Protein AF-0000000083570904 (afdb_homodimer)

Nearest PDB structures (foldseek):
  3ghj-assembly1_A-2  TM=7.777E-01  e=7.421E-09  uncultured bacterium
  5umq-assembly1_A  TM=7.289E-01  e=1.017E-08  Streptomyces sp. CB03234
  3zi1-assembly1_A  TM=7.244E-01  e=2.688E-07  Homo sapiens
  4mts-assembly1_B  TM=7.184E-01  e=3.458E-07  Pseudomonas aeruginosa PAO1
  6p29-assembly1_A  TM=5.961E-01  e=1.962E-07  Pseudoalteromonas luteoviolacea

Secondary structure (DSSP, 8-state):
--------------EEEEEEEEEEES-HHHHHHHHHHTT--EEE---TT--S-EEEEEETTEEEEEEE---GGGS----SS--TTSSEEEEEES-HHHHHHHHHHTT---EEEEEEETTEEEEEEEEE-TTS-EEEEE-----HHHHHHHHHHHHHHHHHHHHHHHHHS----/--------------EEEEEEEEEEES-HHHHHHHHHHTT--EEE---TT--S-EEEEEETTEEEEEEE---GGGS----SS--TTSSEEEEEES-HHHHHHHHHHTT---EEEEEEETTEEEEEEEEE-TTS-EEEEE-----HHHHHHHHHHHHHHHHHHHHHHHHHH----

Solvent-accessible surface area (backbone atoms only — not comparable to full-atom values): 19560 Å² total; per-residue (Å²): 133,79,71,69,74,69,67,74,70,63,65,37,46,62,64,65,32,62,43,33,40,37,38,63,29,73,44,51,70,62,46,48,50,43,41,31,46,48,61,48,32,38,80,49,89,61,71,79,72,60,92,66,62,59,49,32,28,41,47,62,80,36,31,42,36,39,37,51,39,86,57,68,85,80,43,66,74,61,58,91,67,85,58,91,76,49,53,29,44,29,30,18,34,85,47,66,68,58,41,52,52,51,35,54,76,68,67,50,72,68,48,74,50,75,49,64,50,96,88,43,73,33,52,37,38,36,34,59,50,95,57,41,55,34,39,34,43,22,60,59,72,86,57,57,68,65,45,51,56,46,50,55,48,47,56,41,46,58,47,45,60,54,49,55,62,56,62,68,66,68,61,80,130,132,79,73,67,72,69,67,75,69,63,66,36,45,63,63,65,31,61,41,34,39,36,39,63,30,71,45,51,69,61,46,48,49,44,41,32,46,48,60,49,33,36,80,48,88,58,6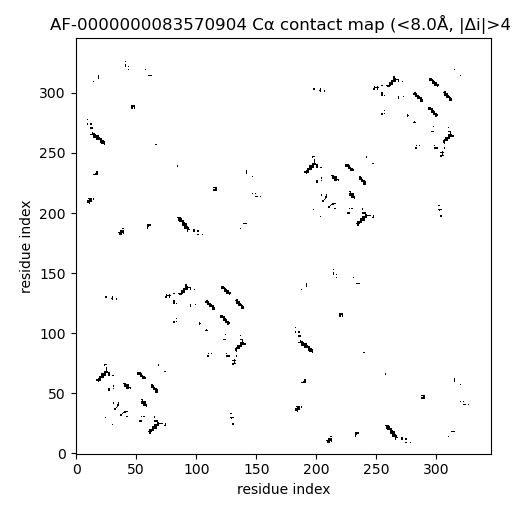9,78,74,59,91,65,62,59,49,33,29,41,47,62,79,35,31,42,36,40,35,50,38,85,57,66,84,80,44,66,75,61,58,90,66,86,57,90,76,50,53,30,44,29,29,18,34,84,47,66,70,57,42,52,53,51,36,54,75,70,68,50,73,67,46,75,50,76,48,64,48,96,86,42,73,34,50,37,37,34,34,59,50,93,56,41,55,32,38,34,43,22,58,59,71,86,56,58,68,65,47,50,55,45,50,54,48,47,56,42,46,57,46,46,60,54,48,55,60,56,63,70,65,66,62,78,130

Sequence (346 aa):
MEIQEICSSGEALPLLSLNHVSFLCRSVKESVRFYEEVLGFVLIKRPSSFNFSGAWLFNYGVGIHLLEQSSVEELPQKSKSINPKDNHISFQCSDVGLVKRKLEEMGMKYVTAVVEEGGIKVDQVFFHDPDGYMIEICNCENSLLFLCLLVLLNQRRRRVTARRMHMDSWRPRMEIQEICSSGEALPLLSLNHVSFLCRSVKESVRFYEEVLGFVLIKRPSSFNFSGAWLFNYGVGIHLLEQSSVEELPQKSKSINPKDNHISFQCSDVGLVKRKLEEMGMKYVTAVVEEGGIKVDQVFFHDPDGYMIEICNCENSLLFLCLLVLLNQRRRRVTARRMHMDSWRPR

pLDDT: mean 81.17, std 23.0, range [20.66, 98.81]

Structure (mmCIF, N/CA/C/O backbone):
data_AF-0000000083570904-model_v1
#
loop_
_entity.id
_entity.type
_entity.pdbx_description
1 polymer 'Glyoxalase-like domain-containing protein'
#
loop_
_atom_site.group_PDB
_atom_site.id
_atom_site.type_symbol
_atom_site.label_atom_id
_atom_site.label_alt_id
_atom_site.label_comp_id
_atom_site.label_asym_id
_atom_site.label_entity_id
_atom_site.label_seq_id
_atom_site.pdbx_PDB_ins_code
_atom_site.Cartn_x
_atom_site.Cartn_y
_atom_site.Cartn_z
_atom_site.occupancy
_atom_site.B_iso_or_equiv
_atom_site.auth_seq_id
_atom_site.auth_comp_id
_atom_site.auth_asym_id
_atom_site.auth_atom_id
_atom_site.pdbx_PDB_model_num
ATOM 1 N N . MET A 1 1 ? -3.158 40.438 27.031 1 20.78 1 MET A N 1
ATOM 2 C CA . MET A 1 1 ? -3.541 39.844 25.734 1 20.78 1 MET A CA 1
ATOM 3 C C . MET A 1 1 ? -2.928 38.469 25.562 1 20.78 1 MET A C 1
ATOM 5 O O . MET A 1 1 ? -1.705 38.312 25.562 1 20.78 1 MET A O 1
ATOM 9 N N . GLU A 1 2 ? -3.475 37.406 26.125 1 21.89 2 GLU A N 1
ATOM 10 C CA . GLU A 1 2 ? -3.084 36 26.312 1 21.89 2 GLU A CA 1
ATOM 11 C C . GLU A 1 2 ? -2.75 35.344 24.969 1 21.89 2 GLU A C 1
ATOM 13 O O . GLU A 1 2 ? -3.568 35.375 24.047 1 21.89 2 GLU A O 1
ATOM 18 N N . ILE A 1 3 ? -1.567 35.688 24.5 1 24.34 3 ILE A N 1
ATOM 19 C CA . ILE A 1 3 ? -1.146 35 23.281 1 24.34 3 ILE A CA 1
ATOM 20 C C . ILE A 1 3 ? -1.591 33.562 23.328 1 24.34 3 ILE A C 1
ATOM 22 O O . ILE A 1 3 ? -1.191 32.812 24.219 1 24.34 3 ILE A O 1
ATOM 26 N N . GLN A 1 4 ? -2.914 33.375 23.172 1 26.94 4 GLN A N 1
ATOM 27 C CA . GLN A 1 4 ? -3.33 32.031 22.844 1 26.94 4 GLN A CA 1
ATOM 28 C C . GLN A 1 4 ? -2.312 31.344 21.922 1 26.94 4 GLN A C 1
ATOM 30 O O . GLN A 1 4 ? -1.981 31.859 20.859 1 26.94 4 GLN A O 1
ATOM 35 N N . GLU A 1 5 ? -1.185 30.953 22.562 1 30.77 5 GLU A N 1
ATOM 36 C CA . GLU A 1 5 ? -0.218 30.078 21.906 1 30.77 5 GLU A CA 1
ATOM 37 C C . GLU A 1 5 ? -0.877 29.234 20.828 1 30.77 5 GLU A C 1
ATOM 39 O O . GLU A 1 5 ? -1.707 28.359 21.125 1 30.77 5 GLU A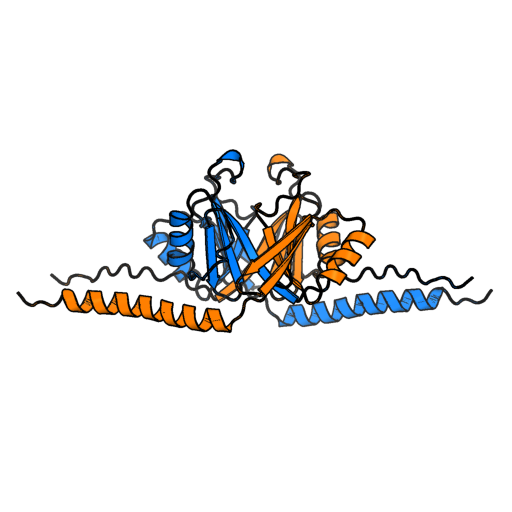 O 1
ATOM 44 N N . ILE A 1 6 ? -1.377 29.891 19.844 1 32.88 6 ILE A N 1
ATOM 45 C CA . ILE A 1 6 ? -1.868 29.188 18.672 1 32.88 6 ILE A CA 1
ATOM 46 C C . ILE A 1 6 ? -0.857 28.125 18.25 1 32.88 6 ILE A C 1
ATOM 48 O O . ILE A 1 6 ? 0.145 28.438 17.609 1 32.88 6 ILE A O 1
ATOM 52 N N . CYS A 1 7 ? 0.158 27.734 19.078 1 32.78 7 CYS A N 1
ATOM 53 C CA . CYS A 1 7 ? 0.927 26.562 18.672 1 32.78 7 CYS A CA 1
ATOM 54 C C . CYS A 1 7 ? 0.089 25.625 17.812 1 32.78 7 CYS A C 1
ATOM 56 O O . CYS A 1 7 ? -0.813 24.953 18.312 1 32.78 7 CYS A O 1
ATOM 58 N N . SER A 1 8 ? -0.407 26.062 16.781 1 36.84 8 SER A N 1
ATOM 59 C CA . SER A 1 8 ? -0.911 25.141 15.781 1 36.84 8 SER A CA 1
ATOM 60 C C . SER A 1 8 ? -0.088 23.859 15.742 1 36.84 8 SER A C 1
ATOM 62 O O . SER A 1 8 ? 0.92 23.781 15.039 1 36.84 8 SER A O 1
ATOM 64 N N . SER A 1 9 ? 0.75 23.438 16.719 1 45.16 9 SER A N 1
ATOM 65 C CA . SER A 1 9 ? 1.504 22.203 16.859 1 45.16 9 SER A CA 1
ATOM 66 C C . SER A 1 9 ? 0.85 21.062 16.078 1 45.16 9 SER A C 1
ATOM 68 O O . SER A 1 9 ? -0.077 20.422 16.578 1 45.16 9 SER A O 1
ATOM 70 N N . GLY A 1 10 ? 0.322 21.359 14.961 1 55.56 10 GLY A N 1
ATOM 71 C CA . GLY A 1 10 ? -0.521 20.484 14.156 1 55.56 10 GLY A CA 1
ATOM 72 C C . GLY A 1 10 ? -0.063 19.047 14.172 1 55.56 10 GLY A C 1
ATOM 73 O O . GLY A 1 10 ? 0.75 18.641 13.336 1 55.56 10 GLY A O 1
ATOM 74 N N . GLU A 1 11 ? -0.096 18.516 15.312 1 82.5 11 GLU A N 1
ATOM 75 C CA . GLU A 1 11 ? 0.16 17.094 15.531 1 82.5 11 GLU A CA 1
ATOM 76 C C . GLU A 1 11 ? -0.443 16.25 14.406 1 82.5 11 GLU A C 1
ATOM 78 O O . GLU A 1 11 ? -1.506 16.578 13.883 1 82.5 11 GLU A O 1
ATOM 83 N N . ALA A 1 12 ? 0.419 15.438 13.977 1 92.31 12 ALA A N 1
ATOM 84 C CA . ALA A 1 12 ? -0.017 14.484 12.953 1 92.31 12 ALA A CA 1
ATOM 85 C C . ALA A 1 12 ? -1.295 13.766 13.383 1 92.31 12 ALA A C 1
ATOM 87 O O . ALA A 1 12 ? -1.696 13.844 14.547 1 92.31 12 ALA A O 1
ATOM 88 N N . LEU A 1 13 ? -2.008 13.305 12.445 1 96.94 13 LEU A N 1
ATOM 89 C CA . LEU A 1 13 ? -3.197 12.508 12.711 1 96.94 13 LEU A CA 1
ATOM 90 C C . LEU A 1 13 ? -2.871 11.344 13.648 1 96.94 13 LEU A C 1
ATOM 92 O O . LEU A 1 13 ? -1.741 10.852 13.656 1 96.94 13 LEU A O 1
ATOM 96 N N . PRO A 1 14 ? -3.848 10.93 14.469 1 96.38 14 PRO A N 1
ATOM 97 C CA . PRO A 1 14 ? -3.611 9.859 15.438 1 96.38 14 PRO A CA 1
ATOM 98 C C . PRO A 1 14 ? -3.697 8.469 14.812 1 96.38 14 PRO A C 1
ATOM 100 O O . PRO A 1 14 ? -4.602 7.699 15.133 1 96.38 14 PRO A O 1
ATOM 103 N N . LEU A 1 15 ? -2.771 8.125 14.023 1 97.06 15 LEU A N 1
ATOM 104 C CA . LEU A 1 15 ? -2.768 6.855 13.312 1 97.06 15 LEU A CA 1
ATOM 105 C C . LEU A 1 15 ? -2.152 5.754 14.172 1 97.06 15 LEU A C 1
ATOM 107 O O . LEU A 1 15 ? -1.292 6.023 15.008 1 97.06 15 LEU A O 1
ATOM 111 N N . LEU A 1 16 ? -2.568 4.551 13.969 1 96 16 LEU A N 1
ATOM 112 C CA . LEU A 1 16 ? -2.088 3.416 14.75 1 96 16 LEU A CA 1
ATOM 113 C C . LEU A 1 16 ? -1.316 2.438 13.867 1 96 16 LEU A C 1
ATOM 115 O O . LEU A 1 16 ? -0.257 1.945 14.266 1 96 16 LEU A O 1
ATOM 119 N N . SER A 1 17 ? -1.839 2.104 12.688 1 95.5 17 SER A N 1
ATOM 120 C C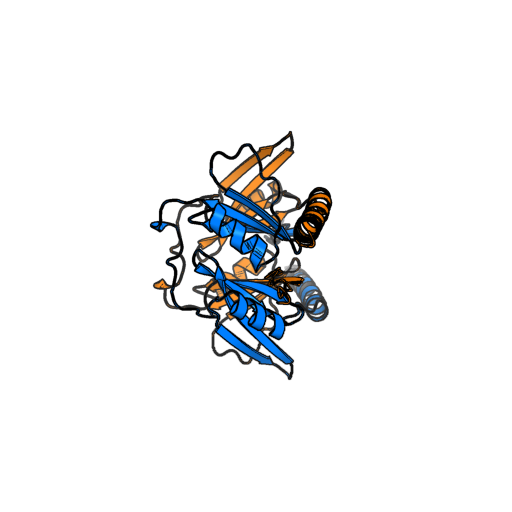A . SER A 1 17 ? -1.235 1.102 11.812 1 95.5 17 SER A CA 1
ATOM 121 C C . SER A 1 17 ? -1.833 1.161 10.414 1 95.5 17 SER A C 1
ATOM 123 O O . SER A 1 17 ? -2.916 1.715 10.219 1 95.5 17 SER A O 1
ATOM 125 N N . LEU A 1 18 ? -1.061 0.663 9.453 1 96.94 18 LEU A N 1
ATOM 126 C CA . LEU A 1 18 ? -1.647 0.4 8.141 1 96.94 18 LEU A CA 1
ATOM 127 C C . LEU A 1 18 ? -2.682 -0.718 8.219 1 96.94 18 LEU A C 1
ATOM 129 O O . LEU A 1 18 ? -2.451 -1.735 8.883 1 96.94 18 LEU A O 1
ATOM 133 N N . ASN A 1 19 ? -3.818 -0.506 7.648 1 97.12 19 ASN A N 1
ATOM 134 C CA . ASN A 1 19 ? -4.879 -1.503 7.738 1 97.12 19 ASN A CA 1
ATOM 135 C C . ASN A 1 19 ? -5.02 -2.293 6.441 1 97.12 19 ASN A C 1
ATOM 137 O O . ASN A 1 19 ? -5.016 -3.525 6.453 1 97.12 19 ASN A O 1
ATOM 141 N N . HIS A 1 20 ? -5.223 -1.58 5.332 1 97.62 20 HIS A N 1
ATOM 142 C CA . HIS A 1 20 ? -5.371 -2.279 4.059 1 97.62 20 HIS A CA 1
ATOM 143 C C . HIS A 1 20 ? -4.977 -1.383 2.891 1 97.62 20 HIS A C 1
ATOM 145 O O . HIS A 1 20 ? -4.82 -0.171 3.057 1 97.62 20 HIS A O 1
ATOM 151 N N . VAL A 1 21 ? -4.746 -1.991 1.765 1 98.56 21 VAL A N 1
ATOM 152 C CA . VAL A 1 21 ? -4.625 -1.346 0.462 1 98.56 21 VAL A CA 1
ATOM 153 C C . VAL A 1 21 ? -5.777 -1.784 -0.44 1 98.56 21 VAL A C 1
ATOM 155 O O . VAL A 1 21 ? -6.121 -2.969 -0.488 1 98.56 21 VAL A O 1
ATOM 158 N N . SER A 1 22 ? -6.332 -0.813 -1.123 1 98.06 22 SER A N 1
ATOM 159 C CA . SER A 1 22 ? -7.465 -1.088 -2 1 98.06 22 SER A CA 1
ATOM 160 C C . SER A 1 22 ? -7.105 -0.836 -3.461 1 98.06 22 SER A C 1
ATOM 162 O O . SER A 1 22 ? -6.516 0.193 -3.793 1 98.06 22 SER A O 1
ATOM 164 N N . PHE A 1 23 ? -7.477 -1.771 -4.301 1 97.19 23 PHE A N 1
ATOM 165 C CA . PHE A 1 23 ? -7.242 -1.673 -5.738 1 97.19 23 PHE A CA 1
ATOM 166 C C . PHE A 1 23 ? -8.531 -1.923 -6.516 1 97.19 23 PHE A C 1
ATOM 168 O O . PHE A 1 23 ? -9.281 -2.85 -6.203 1 97.19 23 PHE A O 1
ATOM 175 N N . LEU A 1 24 ? -8.695 -1.103 -7.504 1 96.62 24 LEU A N 1
ATOM 176 C CA . LEU A 1 24 ? -9.664 -1.466 -8.531 1 96.62 24 LEU A CA 1
ATOM 177 C C . LEU A 1 24 ? -9.148 -2.625 -9.383 1 96.62 24 LEU A C 1
ATOM 179 O O . LEU A 1 24 ? -7.949 -2.734 -9.625 1 96.62 24 LEU A O 1
ATOM 183 N N . CYS A 1 25 ? -10.031 -3.461 -9.789 1 96.5 25 CYS A N 1
ATOM 184 C CA . CYS A 1 25 ? -9.641 -4.562 -10.664 1 96.5 25 CYS A CA 1
ATOM 185 C C . CYS A 1 25 ? -10.711 -4.832 -11.711 1 96.5 25 CYS A C 1
ATOM 187 O O . CYS A 1 25 ? -11.875 -4.465 -11.523 1 96.5 25 CYS A O 1
ATOM 189 N N . ARG A 1 26 ? -10.312 -5.449 -12.797 1 94.94 26 ARG A N 1
ATOM 190 C CA . ARG A 1 26 ? -11.234 -5.777 -13.875 1 94.94 26 ARG A CA 1
ATOM 191 C C . ARG A 1 26 ? -12.055 -7.016 -13.539 1 94.94 26 ARG A C 1
ATOM 193 O O . ARG A 1 26 ? -13.242 -7.094 -13.875 1 94.94 26 ARG A O 1
ATOM 200 N N . SER A 1 27 ? -11.484 -7.984 -12.953 1 96.06 27 SER A N 1
ATOM 201 C CA . SER A 1 27 ? -12.109 -9.25 -12.578 1 96.06 27 SER A CA 1
ATOM 202 C C . SER A 1 27 ? -11.719 -9.648 -11.156 1 96.06 27 SER A C 1
ATOM 204 O O . SER A 1 27 ? -10.562 -9.992 -10.906 1 96.06 27 SER A O 1
ATOM 206 N N . VAL A 1 28 ? -12.672 -9.664 -10.281 1 97.81 28 VAL A N 1
ATOM 207 C CA . VAL A 1 28 ? -12.438 -10.055 -8.898 1 97.81 28 VAL A CA 1
ATOM 208 C C . VAL A 1 28 ? -11.922 -11.492 -8.852 1 97.81 28 VAL A C 1
ATOM 210 O O . VAL A 1 28 ? -10.961 -11.789 -8.141 1 97.81 28 VAL A O 1
ATOM 213 N N . LYS A 1 29 ? -12.531 -12.344 -9.641 1 97.75 29 LYS A N 1
ATOM 214 C CA . LYS A 1 29 ? -12.148 -13.75 -9.672 1 97.75 29 LYS A CA 1
ATOM 215 C C . LYS A 1 29 ? -10.68 -13.906 -10.039 1 97.75 29 LYS A C 1
ATOM 217 O O . LYS A 1 29 ? -9.93 -14.609 -9.352 1 97.75 29 LYS A O 1
ATOM 222 N N . GLU A 1 30 ? -10.25 -13.234 -11.086 1 97.12 30 GLU A N 1
ATOM 223 C CA . GLU A 1 30 ? -8.867 -13.336 -11.555 1 97.12 30 GLU A CA 1
ATOM 224 C C . GLU A 1 30 ? -7.895 -12.758 -10.531 1 97.12 30 GLU A C 1
ATOM 226 O O . GLU A 1 30 ? -6.848 -13.344 -10.258 1 97.12 30 GLU A O 1
ATOM 231 N N . SER A 1 31 ? -8.242 -11.641 -9.984 1 98 31 SER A N 1
ATOM 232 C CA . SER A 1 31 ? -7.359 -10.992 -9.016 1 98 31 SER A CA 1
ATOM 233 C C . SER A 1 31 ? -7.273 -11.805 -7.727 1 98 31 SER A C 1
ATOM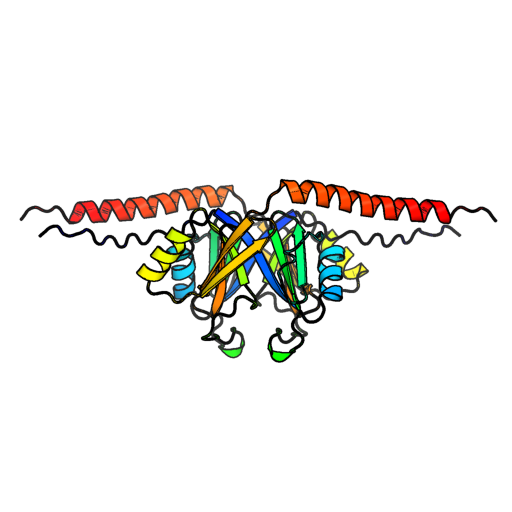 235 O O . SER A 1 31 ? -6.191 -11.961 -7.156 1 98 31 SER A O 1
ATOM 237 N N . VAL A 1 32 ? -8.375 -12.328 -7.273 1 98.25 32 VAL A N 1
ATOM 238 C CA . V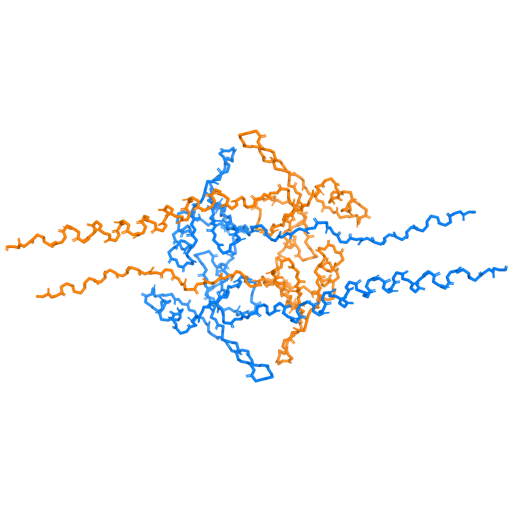AL A 1 32 ? -8.367 -13.156 -6.074 1 98.25 32 VAL A CA 1
ATOM 239 C C . VAL A 1 32 ? -7.453 -14.359 -6.285 1 98.25 32 VAL A C 1
ATOM 241 O O . VAL A 1 32 ? -6.645 -14.688 -5.414 1 98.25 32 VAL A O 1
ATOM 244 N N . ARG A 1 33 ? -7.598 -14.992 -7.402 1 97.88 33 ARG A N 1
ATOM 245 C CA . ARG A 1 33 ? -6.746 -16.141 -7.707 1 97.88 33 ARG A CA 1
ATOM 246 C C . ARG A 1 33 ? -5.273 -15.766 -7.625 1 97.88 33 ARG A C 1
ATOM 248 O O . ARG A 1 33 ? -4.477 -16.5 -7.027 1 97.88 33 ARG A O 1
ATOM 255 N N . PHE A 1 34 ? -4.934 -14.656 -8.148 1 98.19 34 PHE A N 1
ATOM 256 C CA . PHE A 1 34 ? -3.553 -14.195 -8.125 1 98.19 34 PHE A CA 1
ATOM 257 C C . PHE A 1 34 ? -3.086 -13.961 -6.691 1 98.19 34 PHE A C 1
ATOM 259 O O . PHE A 1 34 ? -2.033 -14.461 -6.289 1 98.19 34 PHE A O 1
ATOM 266 N N . TYR A 1 35 ? -3.812 -13.219 -5.98 1 98.44 35 TYR A N 1
ATOM 267 C CA . TYR A 1 35 ? -3.377 -12.828 -4.645 1 98.44 35 TYR A CA 1
ATOM 268 C C . TYR A 1 35 ? -3.367 -14.023 -3.701 1 98.44 35 TYR A C 1
ATOM 270 O O . TYR A 1 35 ? -2.562 -14.078 -2.77 1 98.44 35 TYR A O 1
ATOM 278 N N . GLU A 1 36 ? -4.227 -15.008 -3.955 1 97 36 GLU A N 1
ATOM 279 C CA . GLU A 1 36 ? -4.191 -16.219 -3.15 1 97 36 GLU A CA 1
ATOM 280 C C . GLU A 1 36 ? -3.047 -17.141 -3.576 1 97 36 GLU A C 1
ATOM 282 O O . GLU A 1 36 ? -2.195 -17.5 -2.76 1 97 36 GLU A O 1
ATOM 287 N N . GLU A 1 37 ? -2.977 -17.391 -4.832 1 96.81 37 GLU A N 1
ATOM 288 C CA . GLU A 1 37 ? -2.084 -18.453 -5.312 1 96.81 37 GLU A CA 1
ATOM 289 C C . GLU A 1 37 ? -0.649 -17.938 -5.43 1 96.81 37 GLU A C 1
ATOM 291 O O . GLU A 1 37 ? 0.3 -18.688 -5.203 1 96.81 37 GLU A O 1
ATOM 296 N N . VAL A 1 38 ? -0.485 -16.688 -5.797 1 98.19 38 VAL A N 1
ATOM 297 C CA . VAL A 1 38 ? 0.862 -16.172 -6.02 1 98.19 38 VAL A CA 1
ATOM 298 C C . VAL A 1 38 ? 1.392 -15.547 -4.738 1 98.19 38 VAL A C 1
ATOM 300 O O . VAL A 1 38 ? 2.518 -15.82 -4.316 1 98.19 38 VAL A O 1
ATOM 303 N N . LEU A 1 39 ? 0.573 -14.773 -4.082 1 98.25 39 LEU A N 1
ATOM 304 C CA . LEU A 1 39 ? 1.092 -13.969 -2.979 1 98.25 39 LEU A CA 1
ATOM 305 C C . LEU A 1 39 ? 0.708 -14.586 -1.635 1 98.25 39 LEU A C 1
ATOM 307 O O . LEU A 1 39 ? 1.193 -14.148 -0.588 1 98.25 39 LEU A O 1
ATOM 311 N N . GLY A 1 40 ? -0.198 -15.508 -1.58 1 96.94 40 GLY A N 1
ATOM 312 C CA . GLY A 1 40 ? -0.472 -16.266 -0.365 1 96.94 40 GLY A CA 1
ATOM 313 C C . GLY A 1 40 ? -1.503 -15.594 0.527 1 96.94 40 GLY A C 1
ATOM 314 O O . GLY A 1 40 ? -1.649 -15.961 1.695 1 96.94 40 GLY A O 1
ATOM 315 N N . PHE A 1 41 ? -2.207 -14.656 -0.004 1 96.5 41 PHE A N 1
ATOM 316 C CA . PHE A 1 41 ? -3.287 -14.07 0.778 1 96.5 41 PHE A CA 1
ATOM 317 C C . PHE A 1 41 ? -4.453 -15.039 0.912 1 96.5 41 PHE A C 1
ATOM 319 O O . PHE A 1 41 ? -4.535 -16.031 0.172 1 96.5 41 PHE A O 1
ATOM 326 N N . VAL A 1 42 ? -5.34 -14.68 1.917 1 95 42 VAL A N 1
ATOM 327 C CA . VAL A 1 42 ? -6.5 -15.531 2.162 1 95 42 VAL A CA 1
ATOM 328 C C . VAL A 1 42 ? -7.773 -14.695 2.104 1 95 42 VAL A C 1
ATOM 330 O O . VAL A 1 42 ? -7.809 -13.57 2.602 1 95 42 VAL A O 1
ATOM 333 N N . LEU A 1 43 ? -8.75 -15.234 1.494 1 94.38 43 LEU A N 1
ATOM 334 C CA . LEU A 1 43 ? -10.047 -14.57 1.442 1 94.38 43 LEU A CA 1
ATOM 335 C C . LEU A 1 43 ? -10.656 -14.453 2.836 1 94.38 43 LEU A C 1
ATOM 337 O O . LEU A 1 43 ? -10.609 -15.406 3.619 1 94.38 43 LEU A O 1
ATOM 341 N N . ILE A 1 44 ? -11.227 -13.281 3.119 1 91.88 44 ILE A N 1
ATOM 342 C CA . ILE A 1 44 ? -11.945 -13.086 4.371 1 91.88 44 ILE A CA 1
ATOM 343 C C . ILE A 1 44 ? -13.328 -12.492 4.086 1 91.88 44 ILE A C 1
ATOM 345 O O . ILE A 1 44 ? -13.602 -12.055 2.967 1 91.88 44 ILE A O 1
ATOM 349 N N . LYS A 1 45 ? -14.117 -12.516 5.07 1 89.31 45 LYS A N 1
ATOM 350 C CA . LYS A 1 45 ? -15.461 -11.977 4.91 1 89.31 45 LYS A CA 1
ATOM 351 C C . LYS A 1 45 ? -15.438 -10.461 4.738 1 89.31 45 LYS A C 1
ATOM 353 O O . LYS A 1 45 ? -14.703 -9.766 5.438 1 89.31 45 LYS A O 1
ATOM 358 N N . ARG A 1 46 ? -16.125 -10.008 3.812 1 89.69 46 ARG A N 1
ATOM 359 C CA . ARG A 1 46 ? -16.328 -8.57 3.643 1 89.69 46 ARG A CA 1
ATOM 360 C C . ARG A 1 46 ? -17.734 -8.164 4.055 1 89.69 46 ARG A C 1
ATOM 362 O O . ARG A 1 46 ? -18.641 -9 4.141 1 89.69 46 ARG A O 1
ATOM 369 N N . PRO A 1 47 ? -17.953 -6.867 4.316 1 90 47 PRO A N 1
ATOM 370 C CA . PRO A 1 47 ? -19.297 -6.43 4.695 1 90 47 PRO A CA 1
ATOM 371 C C . PRO A 1 47 ? -20.344 -6.793 3.654 1 90 47 PRO A C 1
ATOM 373 O O . PRO A 1 47 ? -20.156 -6.531 2.463 1 90 47 PRO A O 1
ATOM 376 N N . SER A 1 48 ? -21.359 -7.32 4.113 1 89.62 48 SER A N 1
ATOM 377 C CA . SER A 1 48 ? -22.422 -7.773 3.232 1 89.62 48 SER A CA 1
ATOM 378 C C . SER A 1 48 ? -23.25 -6.602 2.717 1 89.62 48 SER A C 1
ATOM 380 O O . SER A 1 48 ? -24.031 -6.754 1.771 1 89.62 48 SER A O 1
ATOM 382 N N . SER A 1 49 ? -23.062 -5.465 3.32 1 89 49 SER A N 1
ATOM 383 C CA . SER A 1 49 ? -23.875 -4.305 2.977 1 89 49 SER A CA 1
ATOM 384 C C . SER A 1 49 ? -23.422 -3.676 1.666 1 89 49 SER A C 1
ATOM 386 O O . SER A 1 49 ? -24.109 -2.836 1.095 1 89 49 SER A O 1
ATOM 388 N N . PHE A 1 50 ? -22.281 -4.07 1.237 1 91.38 50 PHE A N 1
ATOM 389 C CA . PHE A 1 50 ? -21.781 -3.473 0.005 1 91.38 50 PHE A CA 1
ATOM 390 C C . PHE A 1 50 ? -22.609 -3.936 -1.193 1 91.38 50 PHE A C 1
ATOM 392 O O . PHE A 1 50 ? -23 -5.102 -1.271 1 91.38 50 PHE A O 1
ATOM 399 N N . ASN A 1 51 ? -22.781 -2.982 -2.164 1 92.12 51 ASN A N 1
ATOM 400 C CA . ASN A 1 51 ? -23.594 -3.271 -3.346 1 92.12 51 ASN A CA 1
ATOM 401 C C . ASN A 1 51 ? -22.734 -3.338 -4.605 1 92.12 51 ASN A C 1
ATOM 403 O O . ASN A 1 51 ? -23.219 -3.061 -5.707 1 92.12 51 ASN A O 1
ATOM 407 N N . PHE A 1 52 ? -21.531 -3.549 -4.438 1 93.5 52 PHE A N 1
ATOM 408 C CA . PHE A 1 52 ? -20.625 -3.705 -5.562 1 93.5 52 PHE A CA 1
ATOM 409 C C . PHE A 1 52 ? -19.844 -5.008 -5.445 1 93.5 52 PHE A C 1
ATOM 411 O O . PHE A 1 52 ? -19.703 -5.562 -4.352 1 93.5 52 PHE A O 1
ATOM 418 N N . SER A 1 53 ? -19.359 -5.504 -6.527 1 95.56 53 SER A N 1
ATOM 419 C CA . SER A 1 53 ? -18.547 -6.715 -6.543 1 95.56 53 SER A CA 1
ATOM 420 C C . SER A 1 53 ? -17.125 -6.438 -6.059 1 95.56 53 SER A C 1
ATOM 422 O O . SER A 1 53 ? -16.5 -5.457 -6.473 1 95.56 53 SER A O 1
ATOM 424 N N . GLY A 1 54 ? -16.688 -7.277 -5.137 1 97.75 54 GLY A N 1
ATOM 425 C CA . GLY A 1 54 ? -15.344 -7.141 -4.586 1 97.75 54 GLY A CA 1
ATOM 426 C C . GLY A 1 54 ? -14.938 -8.32 -3.721 1 97.75 54 GLY A C 1
ATOM 427 O O . GLY A 1 54 ? -15.664 -9.305 -3.623 1 97.75 54 GLY A O 1
ATOM 428 N N . ALA A 1 55 ? -13.758 -8.234 -3.178 1 97.69 55 ALA A N 1
ATOM 429 C CA . ALA A 1 55 ? -13.203 -9.25 -2.291 1 97.69 55 ALA A CA 1
ATOM 430 C C . ALA A 1 55 ? -12.242 -8.633 -1.283 1 97.69 55 ALA A C 1
ATOM 432 O O . ALA A 1 55 ? -11.523 -7.684 -1.604 1 97.69 55 ALA A O 1
ATOM 433 N N . TRP A 1 56 ? -12.305 -9.156 -0.09 1 96.38 56 TRP A N 1
ATOM 434 C CA . TRP A 1 56 ? -11.336 -8.805 0.945 1 96.38 56 TRP A CA 1
ATOM 435 C C . TRP A 1 56 ? -10.383 -9.969 1.212 1 96.38 56 TRP A C 1
ATOM 437 O O . TRP A 1 56 ? -10.812 -11.109 1.364 1 96.38 56 TRP A O 1
ATOM 447 N N . LEU A 1 57 ? -9.109 -9.672 1.198 1 96.62 57 LEU A N 1
ATOM 448 C CA . LEU A 1 57 ? -8.078 -10.648 1.51 1 96.62 57 LEU A CA 1
ATOM 449 C C . LEU A 1 57 ? -7.188 -10.156 2.646 1 96.62 57 LEU A C 1
ATOM 451 O O . LEU A 1 57 ? -7.141 -8.961 2.93 1 96.62 57 LEU A O 1
ATOM 455 N N . PHE A 1 58 ? -6.512 -11.18 3.283 1 96.38 58 PHE A N 1
ATOM 456 C CA . PHE A 1 58 ? -5.668 -10.797 4.41 1 96.38 58 PHE A CA 1
ATOM 457 C C . PHE A 1 58 ? -4.48 -11.742 4.543 1 96.38 58 PHE A C 1
ATOM 459 O O . PHE A 1 58 ? -4.621 -12.953 4.34 1 96.38 58 PHE A O 1
ATOM 466 N N . ASN A 1 59 ? -3.434 -11.258 4.785 1 95.31 59 ASN A N 1
ATOM 467 C CA . ASN A 1 59 ? -2.23 -11.961 5.211 1 95.31 59 ASN A CA 1
ATOM 468 C C . ASN A 1 59 ? -1.101 -10.992 5.547 1 95.31 59 ASN A C 1
ATOM 470 O O . ASN A 1 59 ? -1.18 -9.805 5.223 1 95.31 59 ASN A O 1
ATOM 474 N N . TYR A 1 60 ? -0.15 -11.367 6.363 1 93.62 60 TYR A N 1
ATOM 475 C CA . TYR A 1 60 ? 1.053 -10.609 6.695 1 93.62 60 TYR A CA 1
ATOM 476 C C . TYR A 1 60 ? 0.705 -9.336 7.453 1 93.62 60 TYR A C 1
ATOM 478 O O . TYR A 1 60 ? 1.372 -8.312 7.297 1 93.62 60 TYR A O 1
ATOM 486 N N . GLY A 1 61 ? -0.437 -9.312 8.062 1 91.38 61 GLY A N 1
ATOM 487 C CA . GLY A 1 61 ? -0.829 -8.203 8.914 1 91.38 61 GLY A CA 1
ATOM 488 C C . GLY A 1 61 ? -1.502 -7.078 8.156 1 91.38 61 GLY A C 1
ATOM 489 O O . GLY A 1 61 ? -1.718 -5.992 8.703 1 91.38 61 GLY A O 1
ATOM 490 N N . VAL A 1 62 ? -1.845 -7.301 6.883 1 95.5 62 VAL A N 1
ATOM 491 C CA . VAL A 1 62 ? -2.426 -6.23 6.078 1 95.5 62 VAL A CA 1
ATOM 492 C C . VAL A 1 62 ? -3.572 -6.781 5.234 1 95.5 62 VAL A C 1
ATOM 494 O O . VAL A 1 62 ? -3.525 -7.93 4.785 1 95.5 62 VAL A O 1
ATOM 497 N N . GLY A 1 63 ? -4.566 -5.98 4.957 1 96.56 63 GLY A N 1
ATOM 498 C CA . GLY A 1 63 ? -5.648 -6.328 4.047 1 96.56 63 GLY A CA 1
ATOM 499 C C . GLY A 1 63 ? -5.391 -5.887 2.619 1 96.56 63 GLY A C 1
ATOM 500 O O . GLY A 1 63 ? -4.758 -4.855 2.387 1 96.56 63 GLY A O 1
ATOM 501 N N . ILE A 1 64 ? -5.852 -6.652 1.681 1 98.12 64 ILE A N 1
ATOM 502 C CA . ILE A 1 64 ? -6.008 -6.262 0.284 1 98.12 64 ILE A CA 1
ATOM 503 C C . ILE A 1 64 ? -7.488 -6.254 -0.088 1 98.12 64 ILE A C 1
ATOM 505 O O . ILE A 1 64 ? -8.172 -7.277 0.031 1 98.12 64 ILE A O 1
ATOM 509 N N . HIS A 1 65 ? -7.969 -5.086 -0.437 1 98.19 65 HIS A N 1
ATOM 510 C CA . HIS A 1 65 ? -9.344 -4.953 -0.907 1 98.19 65 HIS A CA 1
ATOM 511 C C . HIS A 1 65 ? -9.391 -4.785 -2.422 1 98.19 65 HIS A C 1
ATOM 513 O O . HIS A 1 65 ? -8.711 -3.922 -2.977 1 98.19 65 HIS A O 1
ATOM 519 N N . LEU A 1 66 ? -10.156 -5.656 -3.031 1 98.25 66 LEU A N 1
ATOM 520 C CA . LEU A 1 66 ? -10.344 -5.617 -4.477 1 98.25 66 LEU A CA 1
ATOM 521 C C . LEU A 1 66 ? -11.758 -5.18 -4.828 1 98.25 66 LEU A C 1
ATOM 523 O O . LEU A 1 66 ? -12.734 -5.754 -4.332 1 98.25 66 LEU A O 1
ATOM 527 N N . LEU A 1 67 ? -11.883 -4.105 -5.625 1 97.38 67 LEU A N 1
ATOM 528 C CA . LEU A 1 67 ? -13.172 -3.605 -6.078 1 97.38 67 LEU A CA 1
ATOM 529 C C . LEU A 1 67 ? -13.297 -3.709 -7.598 1 97.38 67 LEU A C 1
ATOM 531 O O . LEU A 1 67 ? -12.445 -3.193 -8.328 1 97.38 67 LEU A O 1
ATOM 535 N N . GLU A 1 68 ? -14.312 -4.328 -8.031 1 96.5 68 GLU A N 1
ATOM 536 C CA . GLU A 1 68 ? -14.484 -4.559 -9.461 1 96.5 68 GLU A CA 1
ATOM 537 C C . GLU A 1 68 ? -14.977 -3.297 -10.172 1 96.5 68 GLU A C 1
ATOM 539 O O . GLU A 1 68 ? -15.898 -2.631 -9.688 1 96.5 68 GLU A O 1
ATOM 544 N N . GLN A 1 69 ? -14.219 -2.992 -11.156 1 90.62 69 GLN A N 1
ATOM 545 C CA . GLN A 1 69 ? -14.609 -1.894 -12.031 1 90.62 69 GLN A CA 1
ATOM 546 C C . GLN A 1 69 ? -14.594 -2.324 -13.492 1 90.62 69 GLN A C 1
ATOM 548 O O . GLN A 1 69 ? -13.578 -2.826 -13.992 1 90.62 69 GLN A O 1
ATOM 553 N N . SER A 1 70 ? -15.742 -2.219 -14.078 1 75.88 70 SER A N 1
ATOM 554 C CA . SER A 1 70 ? -15.898 -2.705 -15.445 1 75.88 70 SER A CA 1
ATOM 555 C C . SER A 1 70 ? -15.352 -1.7 -16.453 1 75.88 70 SER A C 1
ATOM 557 O O . SER A 1 70 ? -15.008 -2.066 -17.578 1 75.88 70 SER A O 1
ATOM 559 N N . SER A 1 71 ? -15.32 -0.501 -15.961 1 75.75 71 SER A N 1
ATOM 560 C CA . SER A 1 71 ? -14.844 0.484 -16.922 1 75.75 71 SER A CA 1
ATOM 561 C C . SER A 1 71 ? -13.32 0.511 -16.984 1 75.75 71 SER A C 1
ATOM 563 O O . SER A 1 71 ? -12.664 0.66 -15.953 1 75.75 71 SER A O 1
ATOM 565 N N . VAL A 1 72 ? -12.766 0.325 -18.141 1 63.25 72 VAL A N 1
ATOM 566 C CA . VAL A 1 72 ? -11.336 0.224 -18.406 1 63.25 72 VAL A CA 1
ATOM 567 C C . VAL A 1 72 ? -10.656 1.558 -18.109 1 63.25 72 VAL A C 1
ATOM 569 O O . VAL A 1 72 ? -9.492 1.591 -17.719 1 63.25 72 VAL A O 1
ATOM 572 N N . GLU A 1 73 ? -11.391 2.59 -18.156 1 65.75 73 GLU A N 1
ATOM 573 C CA . GLU A 1 73 ? -10.781 3.912 -18.078 1 65.75 73 GLU A CA 1
ATOM 574 C C . GLU A 1 73 ? -10.305 4.203 -16.656 1 65.75 73 GLU A C 1
ATOM 576 O O . GLU A 1 73 ? -9.398 5.016 -16.453 1 65.75 73 GLU A O 1
ATOM 581 N N . GLU A 1 74 ? -10.781 3.449 -15.742 1 66.31 74 GLU A N 1
ATOM 582 C CA . GLU A 1 74 ? -10.453 3.74 -14.344 1 66.31 74 GLU A CA 1
ATOM 583 C C . GLU A 1 74 ? -9.312 2.861 -13.852 1 66.31 74 GLU A C 1
ATOM 585 O O . GLU A 1 74 ? -8.789 3.074 -12.75 1 66.31 74 GLU A O 1
ATOM 590 N N . LEU A 1 75 ? -8.945 1.982 -14.703 1 71.12 75 LEU A N 1
ATOM 591 C CA . LEU A 1 75 ? -7.875 1.064 -14.336 1 71.12 75 LEU A CA 1
ATOM 592 C C . LEU A 1 75 ? -6.559 1.474 -14.992 1 71.12 75 LEU A C 1
ATOM 594 O O . LEU A 1 75 ? -6.559 2.08 -16.062 1 71.12 75 LEU A O 1
ATOM 598 N N . PRO A 1 76 ? -5.48 1.25 -14.156 1 65.94 76 PRO A N 1
ATOM 599 C CA . PRO A 1 76 ? -4.195 1.562 -14.781 1 65.94 76 PRO A CA 1
ATOM 600 C C . PRO A 1 76 ? -4.027 0.907 -16.156 1 65.94 76 PRO A C 1
ATOM 602 O O . PRO A 1 76 ? -4.539 -0.193 -16.375 1 65.94 76 PRO A O 1
ATOM 605 N N . GLN A 1 77 ? -3.582 1.801 -16.953 1 64.88 77 GLN A N 1
ATOM 606 C CA . GLN A 1 77 ? -3.195 1.174 -18.219 1 64.88 77 GLN A CA 1
ATOM 607 C C . GLN A 1 77 ? -2.1 0.135 -18 1 64.88 77 GLN A C 1
ATOM 609 O O . GLN A 1 77 ? -1.088 0.417 -17.359 1 64.88 77 GLN A O 1
ATOM 614 N N . LYS A 1 78 ? -2.496 -1.028 -18.25 1 65.19 78 LYS A N 1
ATOM 615 C CA . LYS A 1 78 ? -1.502 -2.086 -18.094 1 65.19 78 LYS A CA 1
ATOM 616 C C . LYS A 1 78 ? -0.261 -1.805 -18.938 1 65.19 78 LYS A C 1
ATOM 618 O O . LYS A 1 78 ? -0.347 -1.697 -20.156 1 65.19 78 LYS A O 1
ATOM 623 N N . SER A 1 79 ? 0.697 -1.238 -18.188 1 65.56 79 SER A N 1
ATOM 624 C CA . SER A 1 79 ? 1.957 -1.152 -18.922 1 65.56 79 SER A CA 1
ATOM 625 C C . SER A 1 79 ? 2.557 -2.535 -19.141 1 65.56 79 SER A C 1
ATOM 627 O O . SER A 1 79 ? 2.531 -3.385 -18.25 1 65.56 79 SER A O 1
ATOM 629 N N . LYS A 1 80 ? 2.936 -2.773 -20.375 1 72.81 80 LYS A N 1
ATOM 630 C CA . LYS A 1 80 ? 3.592 -4.043 -20.672 1 72.81 80 LYS A CA 1
ATOM 631 C C . LYS A 1 80 ? 4.984 -4.105 -20.062 1 72.81 80 LYS A C 1
ATOM 633 O O . LYS A 1 80 ? 5.496 -5.191 -19.781 1 72.81 80 LYS A O 1
ATOM 638 N N . SER A 1 81 ? 5.43 -2.908 -19.734 1 90.75 81 SER A N 1
ATOM 639 C CA . SER A 1 81 ? 6.793 -2.934 -19.219 1 90.75 81 SER A CA 1
ATOM 640 C C . SER A 1 81 ? 6.812 -2.828 -17.703 1 90.75 81 SER A C 1
ATOM 642 O O . SER A 1 81 ? 5.918 -2.227 -17.109 1 90.75 81 SER A O 1
ATOM 644 N N . ILE A 1 82 ? 7.691 -3.506 -17.172 1 95.94 82 ILE A N 1
ATOM 645 C CA . ILE A 1 82 ? 7.922 -3.457 -15.734 1 95.94 82 ILE A CA 1
ATOM 646 C C . ILE A 1 82 ? 9.023 -2.441 -15.422 1 95.94 82 ILE A C 1
ATOM 648 O O . ILE A 1 82 ? 10.195 -2.686 -15.703 1 95.94 82 ILE A O 1
ATOM 652 N N . ASN A 1 83 ? 8.672 -1.306 -14.891 1 94.5 83 ASN A N 1
ATOM 653 C CA . ASN A 1 83 ? 9.602 -0.264 -14.469 1 94.5 83 ASN A CA 1
ATOM 654 C C . ASN A 1 83 ? 9.688 -0.177 -12.945 1 94.5 83 ASN A C 1
ATOM 656 O O . ASN A 1 83 ? 8.758 0.29 -12.289 1 94.5 83 ASN A O 1
ATOM 660 N N . PRO A 1 84 ? 10.828 -0.561 -12.375 1 95.44 84 PRO A N 1
ATOM 661 C CA . PRO A 1 84 ? 10.992 -0.622 -10.922 1 95.44 84 PRO A CA 1
ATOM 662 C C . PRO A 1 84 ? 10.695 0.711 -10.234 1 95.44 84 PRO A C 1
ATOM 664 O O . PRO A 1 84 ? 10.477 0.752 -9.023 1 95.44 84 PRO A O 1
ATOM 667 N N . LYS A 1 85 ? 10.641 1.784 -10.984 1 94.19 85 LYS A N 1
ATOM 668 C CA . LYS A 1 85 ? 10.43 3.1 -10.383 1 94.19 85 LYS A CA 1
ATOM 669 C C . LYS A 1 85 ? 8.938 3.428 -10.305 1 94.19 85 LYS A C 1
ATOM 671 O O . LYS A 1 85 ? 8.547 4.383 -9.625 1 94.19 85 LYS A O 1
ATOM 676 N N . ASP A 1 86 ? 8.117 2.641 -10.961 1 93.94 86 ASP A N 1
ATOM 677 C CA . ASP A 1 86 ? 6.676 2.891 -10.93 1 93.94 86 ASP A CA 1
ATOM 678 C C . ASP A 1 86 ? 6.098 2.602 -9.547 1 93.94 86 ASP A C 1
ATOM 680 O O . ASP A 1 86 ? 6.746 1.957 -8.719 1 93.94 86 ASP A O 1
ATOM 684 N N . ASN A 1 87 ? 4.875 3.152 -9.305 1 96.06 87 ASN A N 1
ATOM 685 C CA . ASN A 1 87 ? 4.172 2.838 -8.062 1 96.06 87 ASN A CA 1
ATOM 686 C C . ASN A 1 87 ? 4.129 1.333 -7.812 1 96.06 87 ASN A C 1
ATOM 688 O O . ASN A 1 87 ? 3.881 0.551 -8.734 1 96.06 87 ASN A O 1
ATOM 692 N N . HIS A 1 88 ? 4.473 0.936 -6.547 1 97.62 88 HIS A N 1
ATOM 693 C CA . HIS A 1 88 ? 4.418 -0.491 -6.25 1 97.62 88 HIS A CA 1
ATOM 694 C C . HIS A 1 88 ? 4.223 -0.735 -4.754 1 97.62 88 HIS A C 1
ATOM 696 O O . HIS A 1 88 ? 4.422 0.172 -3.943 1 97.62 88 HIS A O 1
ATOM 702 N N . ILE A 1 89 ? 3.76 -1.912 -4.414 1 98.75 89 ILE A N 1
ATOM 703 C CA . ILE A 1 89 ? 3.75 -2.436 -3.051 1 98.75 89 ILE A CA 1
ATOM 704 C C . ILE A 1 89 ? 4.84 -3.496 -2.9 1 98.75 89 ILE A C 1
ATOM 706 O O . ILE A 1 89 ? 5.059 -4.301 -3.807 1 98.75 89 ILE A O 1
ATOM 710 N N . SER A 1 90 ? 5.543 -3.436 -1.766 1 98.62 90 SER A N 1
ATOM 711 C CA . SER A 1 90 ? 6.719 -4.281 -1.587 1 98.62 90 SER A CA 1
ATOM 712 C C . SER A 1 90 ? 6.547 -5.215 -0.392 1 98.62 90 SER A C 1
ATOM 714 O O . SER A 1 90 ? 6.125 -4.785 0.683 1 98.62 90 SER A O 1
ATOM 716 N N . PHE A 1 91 ? 6.922 -6.441 -0.609 1 98.38 91 PHE A N 1
ATOM 717 C CA . PHE A 1 91 ? 6.926 -7.434 0.461 1 98.38 91 PHE A CA 1
ATOM 718 C C . PHE A 1 91 ? 8.336 -7.965 0.698 1 98.38 91 PHE A C 1
ATOM 720 O O . PHE A 1 91 ? 9.094 -8.172 -0.251 1 98.38 91 PHE A O 1
ATOM 727 N N . GLN A 1 92 ? 8.562 -8.195 1.94 1 97.31 92 GLN A N 1
ATOM 728 C CA . GLN A 1 92 ? 9.781 -8.906 2.326 1 97.31 92 GLN A CA 1
ATOM 729 C C . GLN A 1 92 ? 9.602 -10.414 2.162 1 97.31 92 GLN A C 1
ATOM 731 O O . GLN A 1 92 ? 8.547 -10.961 2.479 1 97.31 92 GLN A O 1
ATOM 736 N N . CYS A 1 93 ? 10.68 -11.055 1.656 1 97.25 93 CYS A N 1
ATOM 737 C CA . CYS A 1 93 ? 10.664 -12.516 1.577 1 97.25 93 CYS A CA 1
ATOM 738 C C . CYS A 1 93 ? 11.883 -13.109 2.281 1 97.25 93 CYS A C 1
ATOM 740 O O . CYS A 1 93 ? 12.828 -12.391 2.609 1 97.25 93 CYS A O 1
ATOM 742 N N . SER A 1 94 ? 11.852 -14.43 2.473 1 94.5 94 SER A N 1
ATOM 743 C CA . SER A 1 94 ? 12.945 -15.125 3.137 1 94.5 94 SER A CA 1
ATOM 744 C C . SER A 1 94 ? 13.977 -15.625 2.127 1 94.5 94 SER A C 1
ATOM 746 O O . SER A 1 94 ? 15.125 -15.891 2.486 1 94.5 94 SER A O 1
ATOM 748 N N . ASP A 1 95 ? 13.562 -15.758 0.807 1 96.31 95 ASP A N 1
ATOM 749 C CA . ASP A 1 95 ? 14.43 -16.359 -0.198 1 96.31 95 ASP A CA 1
ATOM 750 C C . ASP A 1 95 ? 14.094 -15.852 -1.598 1 96.31 95 ASP A C 1
ATOM 752 O O . ASP A 1 95 ? 13.18 -16.375 -2.248 1 96.31 95 ASP A O 1
ATOM 756 N N . VAL A 1 96 ? 14.93 -14.93 -2.09 1 97.75 96 VAL A N 1
ATOM 757 C CA . VAL A 1 96 ? 14.672 -14.312 -3.387 1 97.75 96 VAL A CA 1
ATOM 758 C C . VAL A 1 96 ? 14.867 -15.344 -4.496 1 97.75 96 VAL A C 1
ATOM 760 O O . VAL A 1 96 ? 14.156 -15.312 -5.508 1 97.75 96 VAL A O 1
ATOM 763 N N . GLY A 1 97 ? 15.852 -16.219 -4.332 1 97.94 97 GLY A N 1
ATOM 764 C CA . GLY A 1 97 ? 16.047 -17.281 -5.301 1 97.94 97 GLY A CA 1
ATOM 765 C C . GLY A 1 97 ? 14.805 -18.141 -5.496 1 97.94 97 GLY A C 1
ATOM 766 O O . GLY A 1 97 ? 14.438 -18.469 -6.629 1 97.94 97 GLY A O 1
ATOM 767 N N . LEU A 1 98 ? 14.18 -18.484 -4.418 1 97.75 98 LEU A N 1
ATOM 768 C CA . LEU A 1 98 ? 12.945 -19.266 -4.484 1 97.75 98 LEU A CA 1
ATOM 769 C C . LEU A 1 98 ? 11.836 -18.469 -5.16 1 97.75 98 LEU A C 1
ATOM 771 O O . LEU A 1 98 ? 11.047 -19.031 -5.922 1 97.75 98 LEU A O 1
ATOM 775 N N . VAL A 1 99 ? 11.766 -17.188 -4.883 1 98.25 99 VAL A N 1
ATOM 776 C CA . VAL A 1 99 ? 10.773 -16.328 -5.516 1 98.25 99 VAL A CA 1
ATOM 777 C C . VAL A 1 99 ? 10.93 -16.391 -7.035 1 98.25 99 VAL A C 1
ATOM 779 O O . VAL A 1 99 ? 9.961 -16.625 -7.754 1 98.25 99 VAL A O 1
ATOM 782 N N . LYS A 1 100 ? 12.141 -16.234 -7.492 1 98.38 100 LYS A N 1
ATOM 783 C CA . LYS A 1 100 ? 12.398 -16.25 -8.93 1 98.38 100 LYS A CA 1
ATOM 784 C C . LYS A 1 100 ? 12.023 -17.594 -9.539 1 98.38 100 LYS A C 1
ATOM 786 O O . LYS A 1 100 ? 11.375 -17.641 -10.594 1 98.38 100 LYS A O 1
ATOM 791 N N . ARG A 1 101 ? 12.391 -18.641 -8.914 1 98.06 101 ARG A N 1
ATOM 792 C CA . ARG A 1 101 ? 12.086 -19.984 -9.414 1 98.06 101 ARG A CA 1
ATOM 793 C C . ARG A 1 101 ? 10.578 -20.188 -9.523 1 98.06 101 ARG A C 1
ATOM 795 O O . ARG A 1 101 ? 10.094 -20.719 -10.531 1 98.06 101 ARG A O 1
ATOM 802 N N . LYS A 1 102 ? 9.898 -19.766 -8.531 1 97.25 102 LYS A N 1
ATOM 803 C CA . LYS A 1 102 ? 8.445 -19.938 -8.523 1 97.25 102 LYS A CA 1
ATOM 804 C C . LYS A 1 102 ? 7.785 -19.094 -9.617 1 97.25 102 LYS A C 1
ATOM 806 O O . LYS A 1 102 ? 6.855 -19.562 -10.281 1 97.25 102 LYS A O 1
ATOM 811 N N . LEU A 1 103 ? 8.234 -17.859 -9.773 1 97.88 103 LEU A N 1
ATOM 812 C CA . LEU A 1 103 ? 7.688 -17.031 -10.836 1 97.88 103 LEU A CA 1
ATOM 813 C C . LEU A 1 103 ? 7.93 -17.656 -12.203 1 97.88 103 LEU A C 1
ATOM 815 O O . LEU A 1 103 ? 7.051 -17.625 -13.07 1 97.88 103 LEU A O 1
ATOM 819 N N . GLU A 1 104 ? 9.086 -18.25 -12.375 1 97.44 104 GLU A N 1
ATOM 820 C CA . GLU A 1 104 ? 9.406 -18.938 -13.633 1 97.44 104 GLU A CA 1
ATOM 821 C C . GLU A 1 104 ? 8.492 -20.141 -13.844 1 97.44 104 GLU A C 1
ATOM 823 O O . GLU A 1 104 ? 7.977 -20.344 -14.945 1 97.44 104 GLU A O 1
ATOM 828 N N . GLU A 1 105 ? 8.305 -20.891 -12.828 1 96.19 105 GLU A N 1
ATOM 829 C CA . GLU A 1 105 ? 7.441 -22.062 -12.898 1 96.19 105 GLU A CA 1
ATOM 830 C C . GLU A 1 105 ? 6.012 -21.656 -13.266 1 96.19 105 GLU A C 1
ATOM 832 O O . GLU A 1 105 ? 5.316 -22.406 -13.961 1 96.19 105 GLU A O 1
ATOM 837 N N . MET A 1 106 ? 5.668 -20.484 -12.82 1 95.38 106 MET A N 1
ATOM 838 C CA . MET A 1 106 ? 4.316 -20 -13.078 1 95.38 106 MET A CA 1
ATOM 839 C C . MET A 1 106 ? 4.238 -19.297 -14.43 1 95.38 106 MET A C 1
ATOM 841 O O . MET A 1 106 ? 3.164 -18.859 -14.844 1 95.38 106 MET A O 1
ATOM 845 N N . GLY A 1 107 ? 5.387 -19.094 -15.055 1 95.88 107 GLY A N 1
ATOM 846 C CA . GLY A 1 107 ? 5.426 -18.438 -16.344 1 95.88 107 GLY A CA 1
ATOM 847 C C . GLY A 1 107 ? 5.184 -16.938 -16.25 1 95.88 107 GLY A C 1
ATOM 848 O O . GLY A 1 107 ? 4.688 -16.328 -17.203 1 95.88 107 GLY A O 1
ATOM 849 N N . MET A 1 108 ? 5.48 -16.344 -15.164 1 96.5 108 MET A N 1
ATOM 850 C CA . MET A 1 108 ? 5.238 -14.93 -14.953 1 96.5 108 MET A CA 1
ATOM 851 C C . MET A 1 108 ? 6.461 -14.102 -15.344 1 96.5 108 MET A C 1
ATOM 853 O O . MET A 1 108 ? 7.59 -14.453 -14.992 1 96.5 108 MET A O 1
ATOM 857 N N . LYS A 1 109 ? 6.215 -13.031 -16.047 1 97 109 LYS A N 1
ATOM 858 C CA . LYS A 1 109 ? 7.27 -12.07 -16.359 1 97 109 LYS A CA 1
ATOM 859 C C . LYS A 1 109 ? 7.668 -11.258 -15.133 1 97 109 LYS A C 1
ATOM 861 O O . LYS A 1 109 ? 6.812 -10.844 -14.352 1 97 109 LYS A O 1
ATOM 866 N N . TYR A 1 110 ? 8.961 -11.078 -14.961 1 98.31 110 TYR A N 1
ATOM 867 C CA . TYR A 1 110 ? 9.469 -10.258 -13.867 1 98.31 110 TYR A CA 1
ATOM 868 C C . TYR A 1 110 ? 10.773 -9.578 -14.25 1 98.31 110 TYR A C 1
ATOM 870 O O . TYR A 1 110 ? 11.414 -9.961 -15.234 1 98.31 110 TYR A O 1
ATOM 878 N N . VAL A 1 111 ? 11.117 -8.516 -13.57 1 98.44 111 VAL A N 1
ATOM 879 C CA . VAL A 1 111 ? 12.391 -7.809 -13.672 1 98.44 111 VAL A CA 1
ATOM 880 C C . VAL A 1 111 ? 13.102 -7.812 -12.328 1 98.44 111 VAL A C 1
ATOM 882 O O . VAL A 1 111 ? 12.453 -7.824 -11.273 1 98.44 111 VAL A O 1
ATOM 885 N N . THR A 1 112 ? 14.445 -7.879 -12.383 1 98.31 112 THR A N 1
ATOM 886 C CA . THR A 1 112 ? 15.219 -7.855 -11.148 1 98.31 112 THR A CA 1
ATOM 887 C C . THR A 1 112 ? 16.062 -6.59 -11.062 1 98.31 112 THR A C 1
ATOM 889 O O . THR A 1 112 ? 16.359 -5.957 -12.078 1 98.31 112 THR A O 1
ATOM 892 N N . ALA A 1 113 ? 16.328 -6.168 -9.898 1 96.94 113 ALA A N 1
ATOM 893 C CA . ALA A 1 113 ? 17.266 -5.102 -9.578 1 96.94 113 ALA A CA 1
ATOM 894 C C . ALA A 1 113 ? 18.016 -5.402 -8.281 1 96.94 113 ALA A C 1
ATOM 896 O O . ALA A 1 113 ? 17.625 -6.285 -7.52 1 96.94 113 ALA A O 1
ATOM 897 N N . VAL A 1 114 ? 19.172 -4.781 -8.125 1 95.56 114 VAL A N 1
ATOM 898 C CA . VAL A 1 114 ? 19.969 -4.922 -6.914 1 95.56 114 VAL A CA 1
ATOM 899 C C . VAL A 1 114 ? 20.359 -3.541 -6.387 1 95.56 114 VAL A C 1
ATOM 901 O O . VAL A 1 114 ? 20.781 -2.672 -7.152 1 95.56 114 VAL A O 1
ATOM 904 N N . VAL A 1 115 ? 20.094 -3.342 -5.176 1 93.69 115 VAL A N 1
ATOM 905 C CA . VAL A 1 115 ? 20.547 -2.129 -4.496 1 93.69 115 VAL A CA 1
ATOM 906 C C . VAL A 1 115 ? 21.672 -2.465 -3.523 1 93.69 115 VAL A C 1
ATOM 908 O O . VAL A 1 115 ? 21.531 -3.359 -2.686 1 93.69 115 VAL A O 1
ATOM 911 N N . GLU A 1 116 ? 22.734 -1.771 -3.656 1 89.81 116 GLU A N 1
ATOM 912 C CA . GLU A 1 116 ? 23.891 -1.992 -2.775 1 89.81 116 GLU A CA 1
ATOM 913 C C . GLU A 1 116 ? 24.219 -0.735 -1.979 1 89.81 116 GLU A C 1
ATOM 915 O O . GLU A 1 116 ? 24.297 0.36 -2.539 1 89.81 116 GLU A O 1
ATOM 920 N N . GLU A 1 117 ? 24.297 -0.919 -0.705 1 83.69 117 GLU A N 1
ATOM 921 C CA . GLU A 1 117 ? 24.672 0.167 0.194 1 83.69 117 GLU A CA 1
ATOM 922 C C . GLU A 1 117 ? 25.484 -0.353 1.377 1 83.69 117 GLU A C 1
ATOM 924 O O . GLU A 1 117 ? 25.031 -1.216 2.125 1 83.69 117 GLU A O 1
ATOM 929 N N . GLY A 1 118 ? 26.656 0.231 1.553 1 85.12 118 GLY A N 1
ATOM 930 C CA . GLY A 1 118 ? 27.484 -0.122 2.695 1 85.12 118 GLY A CA 1
ATOM 931 C C . GLY A 1 118 ? 27.781 -1.609 2.789 1 85.12 118 GLY A C 1
ATOM 932 O O . GLY A 1 118 ? 27.734 -2.188 3.877 1 85.12 118 GLY A O 1
ATOM 933 N N . GLY A 1 119 ? 27.828 -2.273 1.773 1 85.06 119 GLY A N 1
ATOM 934 C CA . GLY A 1 119 ? 28.125 -3.695 1.764 1 85.06 119 GLY A CA 1
ATOM 935 C C . GLY A 1 119 ? 26.891 -4.57 1.83 1 85.06 119 GLY A C 1
ATOM 936 O O . GLY A 1 119 ? 26.984 -5.797 1.749 1 85.06 119 GLY A O 1
ATOM 937 N N . ILE A 1 120 ? 25.781 -3.959 2.072 1 85.62 120 ILE A N 1
ATOM 938 C CA . ILE A 1 120 ? 24.531 -4.707 2.109 1 85.62 120 ILE A CA 1
ATOM 939 C C . ILE A 1 120 ? 23.906 -4.738 0.718 1 85.62 120 ILE A C 1
ATOM 941 O O . ILE A 1 120 ? 23.828 -3.709 0.045 1 85.62 120 ILE A O 1
ATOM 945 N N . LYS A 1 121 ? 23.562 -5.93 0.357 1 92.31 121 LYS A N 1
ATOM 946 C CA . LYS A 1 121 ? 22.922 -6.125 -0.944 1 92.31 121 LYS A CA 1
ATOM 947 C C . LYS A 1 121 ? 21.453 -6.48 -0.79 1 92.31 121 LYS A C 1
ATOM 949 O O . LYS A 1 121 ? 21.094 -7.402 -0.048 1 92.31 121 LYS A O 1
ATOM 954 N N . VAL A 1 122 ? 20.641 -5.715 -1.425 1 94 122 VAL A N 1
ATOM 955 C CA . VAL A 1 122 ? 19.203 -5.992 -1.451 1 94 122 VAL A CA 1
ATOM 956 C C . VAL A 1 122 ? 18.781 -6.398 -2.861 1 94 122 VAL A C 1
ATOM 958 O O . VAL A 1 122 ? 18.891 -5.605 -3.801 1 94 122 VAL A O 1
ATOM 961 N N . ASP A 1 123 ? 18.375 -7.656 -2.996 1 97 123 ASP A N 1
ATOM 962 C CA . ASP A 1 123 ? 17.828 -8.156 -4.25 1 97 123 ASP A CA 1
ATOM 963 C C . ASP A 1 123 ? 16.344 -7.82 -4.363 1 97 123 ASP A C 1
ATOM 965 O O . ASP A 1 123 ? 15.578 -8.016 -3.406 1 97 123 ASP A O 1
ATOM 969 N N . GLN A 1 124 ? 15.977 -7.332 -5.523 1 97.81 124 GLN A N 1
ATOM 970 C CA . GLN A 1 124 ? 14.586 -6.949 -5.77 1 97.81 124 GLN A CA 1
ATOM 971 C C . GLN A 1 124 ? 14.031 -7.676 -6.992 1 97.81 124 GLN A C 1
ATOM 973 O O . GLN A 1 124 ? 14.734 -7.863 -7.984 1 97.81 124 GLN A O 1
ATOM 978 N N . VAL A 1 125 ? 12.852 -8.133 -6.914 1 98.81 125 VAL A N 1
ATOM 979 C CA . VAL A 1 125 ? 12.102 -8.742 -8.008 1 98.81 125 VAL A CA 1
ATOM 980 C C . VAL A 1 125 ? 10.781 -7.992 -8.211 1 98.81 125 VAL A C 1
ATOM 982 O O . VAL A 1 125 ? 10.031 -7.777 -7.258 1 98.81 125 VAL A O 1
ATOM 985 N N . PHE A 1 126 ? 10.531 -7.582 -9.445 1 98.69 126 PHE A N 1
ATOM 986 C CA . PHE A 1 126 ? 9.328 -6.82 -9.758 1 98.69 126 PHE A CA 1
ATOM 987 C C . PHE A 1 126 ? 8.469 -7.551 -10.781 1 98.69 126 PHE A C 1
ATOM 989 O O . PHE A 1 126 ? 8.984 -8.078 -11.766 1 98.69 126 PHE A O 1
ATOM 996 N N . PHE A 1 127 ? 7.184 -7.566 -10.562 1 98.31 127 PHE A N 1
ATOM 997 C CA . PHE A 1 127 ? 6.23 -8.109 -11.523 1 98.31 127 PHE A CA 1
ATOM 998 C C . PHE A 1 127 ? 4.855 -7.484 -11.328 1 98.31 127 PHE A C 1
ATOM 1000 O O . PHE A 1 127 ? 4.629 -6.742 -10.375 1 98.31 127 PHE A O 1
ATOM 1007 N N . HIS A 1 128 ? 3.939 -7.766 -12.227 1 97.5 128 HIS A N 1
ATOM 1008 C CA . HIS A 1 128 ? 2.611 -7.164 -12.188 1 97.5 128 HIS A CA 1
ATOM 1009 C C . HIS A 1 128 ? 1.562 -8.18 -11.734 1 97.5 128 HIS A C 1
ATOM 1011 O O . HIS A 1 128 ? 1.66 -9.359 -12.055 1 97.5 128 HIS A O 1
ATOM 1017 N N . ASP A 1 129 ? 0.609 -7.625 -10.992 1 97.25 129 ASP A N 1
ATOM 1018 C CA . ASP A 1 129 ? -0.606 -8.414 -10.812 1 97.25 129 ASP A CA 1
ATOM 1019 C C . ASP A 1 129 ? -1.46 -8.406 -12.078 1 97.25 129 ASP A C 1
ATOM 1021 O O . ASP A 1 129 ? -1.075 -7.809 -13.094 1 97.25 129 ASP A O 1
ATOM 1025 N N . PRO A 1 130 ? -2.615 -9.031 -12.141 1 95.56 130 PRO A N 1
ATOM 1026 C CA . PRO A 1 130 ? -3.396 -9.18 -13.367 1 95.56 130 PRO A CA 1
ATOM 1027 C C . PRO A 1 130 ? -3.811 -7.836 -13.969 1 95.56 130 PRO A C 1
ATOM 1029 O O . PRO A 1 130 ? -4.047 -7.742 -15.172 1 95.56 130 PRO A O 1
ATOM 1032 N N . ASP A 1 131 ? -3.916 -6.816 -13.148 1 94.62 131 ASP A N 1
ATOM 1033 C CA . ASP A 1 131 ? -4.414 -5.535 -13.641 1 94.62 131 ASP A CA 1
ATOM 1034 C C . ASP A 1 131 ? -3.273 -4.535 -13.82 1 94.62 131 ASP A C 1
ATOM 1036 O O . ASP A 1 131 ? -3.51 -3.354 -14.086 1 94.62 131 ASP A O 1
ATOM 1040 N N . GLY A 1 132 ? -2.076 -4.953 -13.531 1 94.69 132 GLY A N 1
ATOM 1041 C CA . GLY A 1 132 ? -0.923 -4.125 -13.844 1 94.69 132 GLY A CA 1
ATOM 1042 C C . GLY A 1 132 ? -0.34 -3.426 -12.633 1 94.69 132 GLY A C 1
ATOM 1043 O O . GLY A 1 132 ? 0.627 -2.67 -12.75 1 94.69 132 GLY A O 1
ATOM 1044 N N . TYR A 1 133 ? -0.934 -3.582 -11.5 1 96.19 133 TYR A N 1
ATOM 1045 C CA . TYR A 1 133 ? -0.288 -3.07 -10.297 1 96.19 133 TYR A CA 1
ATOM 1046 C C . TYR A 1 133 ? 1.044 -3.77 -10.047 1 96.19 133 TYR A C 1
ATOM 1048 O O . TYR A 1 133 ? 1.144 -4.992 -10.188 1 96.19 133 TYR A O 1
ATOM 1056 N N . MET A 1 134 ? 2.02 -3.047 -9.703 1 97.31 134 MET A N 1
ATOM 1057 C CA . MET A 1 134 ? 3.359 -3.611 -9.57 1 97.31 134 MET A CA 1
ATOM 1058 C C . MET A 1 134 ? 3.598 -4.105 -8.141 1 97.31 134 MET A C 1
ATOM 1060 O O . MET A 1 134 ? 3.279 -3.406 -7.18 1 97.31 134 MET A O 1
ATOM 1064 N N . ILE A 1 135 ? 4.152 -5.262 -8.055 1 98.5 135 ILE A N 1
ATOM 1065 C CA . ILE A 1 135 ? 4.559 -5.906 -6.812 1 98.5 135 ILE A CA 1
ATOM 1066 C C . ILE A 1 135 ? 6.078 -6.039 -6.773 1 98.5 135 ILE A C 1
ATOM 1068 O O . ILE A 1 135 ? 6.703 -6.414 -7.77 1 98.5 135 ILE A O 1
ATOM 1072 N N . GLU A 1 136 ? 6.613 -5.699 -5.699 1 98.81 136 GLU A N 1
ATOM 1073 C CA . GLU A 1 136 ? 8.023 -5.961 -5.426 1 98.81 136 GLU A CA 1
ATOM 1074 C C . GLU A 1 136 ? 8.188 -7.02 -4.34 1 98.81 136 GLU A C 1
ATOM 1076 O O . GLU A 1 136 ? 7.48 -7 -3.33 1 98.81 136 GLU A O 1
ATOM 1081 N N . ILE A 1 137 ? 9.047 -7.949 -4.559 1 98.75 137 ILE A N 1
ATOM 1082 C CA . ILE A 1 137 ? 9.508 -8.859 -3.518 1 98.75 137 ILE A CA 1
ATOM 1083 C C . ILE A 1 137 ? 11.008 -8.688 -3.312 1 98.75 137 ILE A C 1
ATOM 1085 O O . ILE A 1 137 ? 11.773 -8.648 -4.277 1 98.75 137 ILE A O 1
ATOM 1089 N N . CYS A 1 138 ? 11.414 -8.547 -2.086 1 97.69 138 CYS A N 1
ATOM 1090 C CA . CYS A 1 138 ? 12.828 -8.281 -1.834 1 97.69 138 CYS A CA 1
ATOM 1091 C C . CYS A 1 138 ? 13.266 -8.875 -0.501 1 97.69 138 CYS A C 1
ATOM 1093 O O . CYS A 1 138 ? 12.43 -9.273 0.312 1 97.69 138 CYS A O 1
ATOM 1095 N N . ASN A 1 139 ? 14.555 -9.07 -0.306 1 95.94 139 ASN A N 1
ATOM 1096 C CA . ASN A 1 139 ? 15.109 -9.43 0.994 1 95.94 139 ASN A CA 1
ATOM 1097 C C . ASN A 1 139 ? 15.43 -8.195 1.826 1 95.94 139 ASN A C 1
ATOM 1099 O O . ASN A 1 139 ? 16.469 -8.141 2.488 1 95.94 139 ASN A O 1
ATOM 1103 N N . CYS A 1 140 ? 14.5 -7.234 1.706 1 88.94 140 CYS A N 1
ATOM 1104 C CA . CYS A 1 140 ? 14.641 -5.988 2.453 1 88.94 140 CYS A CA 1
ATOM 1105 C C . CYS A 1 140 ? 14.156 -6.156 3.889 1 88.94 140 CYS A C 1
ATOM 1107 O O . CYS A 1 140 ? 13.266 -6.965 4.156 1 88.94 140 CYS A O 1
ATOM 1109 N N . GLU A 1 141 ? 14.891 -5.582 4.871 1 80.81 141 GLU A N 1
ATOM 1110 C CA . GLU A 1 141 ? 14.445 -5.617 6.262 1 80.81 141 GLU A CA 1
ATOM 1111 C C . GLU A 1 141 ? 14.164 -4.211 6.785 1 80.81 141 GLU A C 1
ATOM 1113 O O . GLU A 1 141 ? 14.883 -3.268 6.465 1 80.81 141 GLU A O 1
ATOM 1118 N N . ASN A 1 142 ? 12.945 -4.031 7.172 1 67.81 142 ASN A N 1
ATOM 1119 C CA . ASN A 1 142 ? 12.68 -2.775 7.867 1 67.81 142 ASN A CA 1
ATOM 1120 C C . ASN A 1 142 ? 13.344 -2.748 9.242 1 67.81 142 ASN A C 1
ATOM 1122 O O . ASN A 1 142 ? 13.086 -3.617 10.078 1 67.81 142 ASN A O 1
ATOM 1126 N N . SER A 1 143 ? 14.672 -2.848 9.289 1 57.66 143 SER A N 1
ATOM 1127 C CA . SER A 1 143 ? 15.375 -2.969 10.562 1 57.66 143 SER A CA 1
ATOM 1128 C C . SER A 1 143 ? 14.836 -1.988 11.594 1 57.66 143 SER A C 1
ATOM 1130 O O . SER A 1 143 ? 14.695 -0.796 11.312 1 57.66 143 SER A O 1
ATOM 1132 N N . LEU A 1 144 ? 14.078 -2.426 12.477 1 53.31 144 LEU A N 1
ATOM 1133 C CA . LEU A 1 144 ? 13.562 -1.727 13.648 1 53.31 144 LEU A CA 1
ATOM 1134 C C . LEU A 1 144 ? 14.641 -0.872 14.297 1 53.31 144 LEU A C 1
ATOM 1136 O O . LEU A 1 144 ? 14.352 0.2 14.828 1 53.31 144 LEU A O 1
ATOM 1140 N N . LEU A 1 145 ? 15.773 -1.438 14.297 1 48.91 145 LEU A N 1
ATOM 1141 C CA . LEU A 1 145 ? 16.797 -0.8 15.125 1 48.91 145 LEU A CA 1
ATOM 1142 C C . LEU A 1 145 ? 17.094 0.61 14.625 1 48.91 145 LEU A C 1
ATOM 1144 O O . LEU A 1 145 ? 17.281 1.529 15.43 1 48.91 145 LEU A O 1
ATOM 1148 N N . PHE A 1 146 ? 17.234 0.689 13.367 1 50.72 146 PHE A N 1
ATOM 1149 C CA . PHE A 1 146 ? 17.578 2.018 12.883 1 50.72 146 PHE A CA 1
ATOM 1150 C C . PHE A 1 146 ? 16.406 2.973 13.008 1 50.72 146 PHE A C 1
ATOM 1152 O O . PHE A 1 146 ? 16.578 4.16 13.281 1 50.72 146 PHE A O 1
ATOM 1159 N N . LEU A 1 147 ? 15.188 2.408 12.945 1 53.66 147 LEU A N 1
ATOM 1160 C CA . LEU A 1 147 ? 13.969 3.201 13.062 1 53.66 147 LEU A CA 1
ATOM 1161 C C . LEU A 1 147 ? 13.805 3.738 14.484 1 53.66 147 LEU A C 1
ATOM 1163 O O . LEU A 1 147 ? 13.391 4.883 14.672 1 53.66 147 LEU A O 1
ATOM 1167 N N . CYS A 1 148 ? 14.125 2.85 15.352 1 51.03 148 CYS A N 1
ATOM 1168 C CA . CYS A 1 148 ? 13.984 3.266 16.734 1 51.03 148 CYS A CA 1
ATOM 1169 C C . CYS A 1 148 ? 14.82 4.508 17.031 1 51.03 148 CYS A C 1
ATOM 1171 O O . CYS A 1 148 ? 14.359 5.43 17.703 1 51.03 148 CYS A O 1
ATOM 1173 N N . LEU A 1 149 ? 16 4.469 16.547 1 49.88 149 LEU A N 1
ATOM 1174 C CA . LEU A 1 149 ? 16.875 5.598 16.859 1 49.88 149 LEU A CA 1
ATOM 1175 C C . LEU A 1 149 ? 16.375 6.867 16.188 1 49.88 149 LEU A C 1
ATOM 1177 O O . LEU A 1 149 ? 16.391 7.949 16.781 1 49.88 149 LEU A O 1
ATOM 1181 N N . LEU A 1 150 ? 15.828 6.676 15.07 1 52.03 150 LEU A N 1
ATOM 1182 C CA . LEU A 1 150 ? 15.422 7.852 14.312 1 52.03 150 LEU A CA 1
ATOM 1183 C C . LEU A 1 150 ? 14.102 8.406 14.836 1 52.03 150 LEU A C 1
ATOM 1185 O O . LEU A 1 150 ? 13.93 9.625 14.93 1 52.03 150 LEU A O 1
ATOM 1189 N N . VAL A 1 151 ? 13.195 7.512 15.156 1 56.12 151 VAL A N 1
ATOM 1190 C CA . VAL A 1 151 ? 11.906 7.949 15.68 1 56.12 151 VAL A CA 1
ATOM 1191 C C . VAL A 1 151 ? 12.102 8.672 17.016 1 56.12 151 VAL A C 1
ATOM 1193 O O . VAL A 1 151 ? 11.484 9.703 17.266 1 56.12 151 VAL A O 1
ATOM 1196 N N . LEU A 1 152 ? 13 8.07 17.781 1 53.34 152 LEU A N 1
ATOM 1197 C CA . LEU A 1 152 ? 13.289 8.688 19.062 1 53.34 152 LEU A CA 1
ATOM 1198 C C . LEU A 1 152 ? 13.938 10.055 18.875 1 53.34 152 LEU A C 1
ATOM 1200 O O . LEU A 1 152 ? 13.648 10.992 19.625 1 53.34 152 LEU A O 1
ATOM 1204 N N . LEU A 1 153 ? 14.656 10.102 17.906 1 52.38 153 LEU A N 1
ATOM 1205 C CA . LEU A 1 153 ? 15.359 11.359 17.656 1 52.38 153 LEU A CA 1
ATOM 1206 C C . LEU A 1 153 ? 14.414 12.414 17.094 1 52.38 153 LEU A C 1
ATOM 1208 O O . LEU A 1 153 ? 14.539 13.594 17.422 1 52.38 153 LEU A O 1
ATOM 1212 N N . ASN A 1 154 ? 13.555 11.953 16.266 1 54.03 154 ASN A N 1
ATOM 1213 C CA . ASN A 1 154 ? 12.625 12.891 15.656 1 54.03 154 ASN A CA 1
ATOM 1214 C C . ASN A 1 154 ? 11.547 13.328 16.641 1 54.03 154 ASN A C 1
ATOM 1216 O O . ASN A 1 154 ? 11.094 14.477 16.594 1 54.03 154 ASN A O 1
ATOM 1220 N N . GLN A 1 155 ? 11.109 12.328 17.375 1 51.59 155 GLN A N 1
ATOM 1221 C CA . GLN A 1 155 ? 10.195 12.734 18.422 1 51.59 155 GLN A CA 1
ATOM 1222 C C . GLN A 1 155 ? 10.828 13.789 19.328 1 51.59 155 GLN A C 1
ATOM 1224 O O . GLN A 1 155 ? 10.148 14.711 19.781 1 51.59 155 GLN A O 1
ATOM 1229 N N . ARG A 1 156 ? 12.07 13.672 19.516 1 49.78 156 ARG A N 1
ATOM 1230 C CA . ARG A 1 156 ? 12.781 14.641 20.344 1 49.78 156 ARG A CA 1
ATOM 1231 C C . ARG A 1 156 ? 12.914 15.977 19.625 1 49.78 156 ARG A C 1
ATOM 1233 O O . ARG A 1 156 ? 12.812 17.031 20.25 1 49.78 156 ARG A O 1
ATOM 1240 N N . ARG A 1 157 ? 13.141 15.82 18.406 1 49.88 157 ARG A N 1
ATOM 1241 C CA . ARG A 1 157 ? 13.297 17.078 17.688 1 49.88 157 ARG A CA 1
ATOM 1242 C C . ARG A 1 157 ? 11.984 17.844 17.625 1 49.88 157 ARG A C 1
ATOM 1244 O O . ARG A 1 157 ? 11.969 19.062 17.688 1 49.88 157 ARG A O 1
ATOM 1251 N N . ARG A 1 158 ? 11.008 17.109 17.562 1 51.5 158 ARG A N 1
ATOM 1252 C CA . ARG A 1 158 ? 9.727 17.812 17.625 1 51.5 158 ARG A CA 1
ATOM 1253 C C . ARG A 1 158 ? 9.508 18.438 19 1 51.5 158 ARG A C 1
ATOM 1255 O O . ARG A 1 158 ? 8.906 19.5 19.109 1 51.5 158 ARG A O 1
ATOM 1262 N N . ARG A 1 159 ? 10.094 17.781 19.969 1 49.38 159 ARG A N 1
ATOM 1263 C CA . ARG A 1 159 ? 10.016 18.344 21.312 1 49.38 159 ARG A CA 1
ATOM 1264 C C . ARG A 1 159 ? 10.961 19.531 21.484 1 49.38 159 ARG A C 1
ATOM 1266 O O . ARG A 1 159 ? 10.633 20.5 22.156 1 49.38 159 ARG A O 1
ATOM 1273 N N . VAL A 1 160 ? 12.078 19.297 20.906 1 46.78 160 VAL A N 1
ATOM 1274 C CA . VAL A 1 160 ? 13.055 20.359 21.109 1 46.78 160 VAL A CA 1
ATOM 1275 C C . VAL A 1 160 ? 12.609 21.625 20.375 1 46.78 160 VAL A C 1
ATOM 1277 O O . VAL A 1 160 ? 12.734 22.734 20.891 1 46.78 160 VAL A O 1
ATOM 1280 N N . THR A 1 161 ? 12.141 21.375 19.188 1 43.66 161 THR A N 1
ATOM 1281 C CA . THR A 1 161 ? 11.719 22.578 18.469 1 43.66 161 THR A CA 1
ATOM 1282 C C . THR A 1 161 ? 10.531 23.219 19.172 1 43.66 161 THR A C 1
ATOM 1284 O O . THR A 1 161 ? 10.367 24.438 19.125 1 43.66 161 THR A O 1
ATOM 1287 N N . ALA A 1 162 ? 9.812 22.453 20 1 43.47 162 ALA A N 1
ATOM 1288 C CA . ALA A 1 162 ? 8.758 23 20.844 1 43.47 162 ALA A CA 1
ATOM 1289 C C . ALA A 1 162 ? 9.344 23.75 22.047 1 43.47 162 ALA A C 1
ATOM 1291 O O . ALA A 1 162 ? 8.828 24.797 22.438 1 43.47 162 ALA A O 1
ATOM 1292 N N . ARG A 1 163 ? 10.461 23.312 22.5 1 44.16 163 ARG A N 1
ATOM 1293 C CA . ARG A 1 163 ? 11.055 23.984 23.656 1 44.16 163 ARG A CA 1
ATOM 1294 C C . ARG A 1 163 ? 11.766 25.266 23.25 1 44.16 163 ARG A C 1
ATOM 1296 O O . ARG A 1 163 ? 11.766 26.25 24 1 44.16 163 ARG A O 1
ATOM 1303 N N . ARG A 1 164 ? 12.438 25.266 22.141 1 42.56 164 ARG A N 1
ATOM 1304 C CA . ARG A 1 164 ? 13.203 26.453 21.812 1 42.56 164 ARG A CA 1
ATOM 1305 C C . ARG A 1 164 ? 12.289 27.641 21.516 1 42.56 164 ARG A C 1
ATOM 1307 O O . ARG A 1 164 ? 12.617 28.781 21.828 1 42.56 164 ARG A O 1
ATOM 1314 N N . MET A 1 165 ? 11.148 27.312 21 1 38.38 165 MET A N 1
ATOM 1315 C CA . MET A 1 165 ? 10.273 28.453 20.719 1 38.38 165 MET A CA 1
ATOM 1316 C C . MET A 1 165 ? 9.719 29.047 22.016 1 38.38 165 MET A C 1
ATOM 1318 O O . MET A 1 165 ? 9.266 30.188 22.031 1 38.38 165 MET A O 1
ATOM 1322 N N . HIS A 1 166 ? 9.781 28.234 23.016 1 39.69 166 HIS A N 1
ATOM 1323 C CA . HIS A 1 166 ? 9.328 28.781 24.297 1 39.69 166 HIS A CA 1
ATOM 1324 C C . HIS A 1 166 ? 10.367 29.734 24.891 1 39.69 166 HIS A C 1
ATOM 1326 O O . HIS A 1 166 ? 10.016 30.688 25.594 1 39.69 166 HIS A O 1
ATOM 1332 N N . MET A 1 167 ? 11.602 29.484 24.594 1 39.66 167 MET A N 1
ATOM 1333 C CA . MET A 1 167 ? 12.586 30.281 25.328 1 39.66 167 MET A CA 1
ATOM 1334 C C . MET A 1 167 ? 12.648 31.703 24.766 1 39.66 167 MET A C 1
ATOM 1336 O O . MET A 1 167 ? 13.055 32.625 25.469 1 39.66 167 MET A O 1
ATOM 1340 N N . ASP A 1 168 ? 12.414 31.828 23.5 1 38.66 168 ASP A N 1
ATOM 1341 C CA . ASP A 1 168 ? 12.742 33.156 22.984 1 38.66 168 ASP A CA 1
ATOM 1342 C C . ASP A 1 168 ? 11.617 34.156 23.266 1 38.66 168 ASP A C 1
ATOM 1344 O O . ASP A 1 168 ? 11.766 35.344 23.031 1 38.66 168 ASP A O 1
ATOM 1348 N N . SER A 1 169 ? 10.398 33.656 23.562 1 38.16 169 SER A N 1
ATOM 1349 C CA . SER A 1 169 ? 9.328 34.656 23.609 1 38.16 169 SER A CA 1
ATOM 1350 C C . SER A 1 169 ? 9.352 35.406 24.922 1 38.16 169 SER A C 1
ATOM 1352 O O . SER A 1 169 ? 8.602 36.375 25.094 1 38.16 169 SER A O 1
ATOM 1354 N N . TRP A 1 170 ? 9.922 34.844 25.953 1 36.31 170 TRP A N 1
ATOM 1355 C CA . TRP A 1 170 ? 9.586 35.5 27.219 1 36.31 170 TRP A CA 1
ATOM 1356 C C . TRP A 1 170 ? 10.516 36.688 27.469 1 36.31 170 TRP A C 1
ATOM 1358 O O . TRP A 1 170 ? 11.578 36.531 28.094 1 36.31 170 TRP A O 1
ATOM 1368 N N . ARG A 1 171 ? 11.18 37.25 26.453 1 36.97 171 ARG A N 1
ATOM 1369 C CA . ARG A 1 171 ? 11.945 38.375 26.969 1 36.97 171 ARG A CA 1
ATOM 1370 C C . ARG A 1 171 ? 11.023 39.5 27.453 1 36.97 171 ARG A C 1
ATOM 1372 O O . ARG A 1 171 ? 10.133 39.938 26.719 1 36.97 171 ARG A O 1
ATOM 1379 N N . PRO A 1 172 ? 10.758 39.562 28.672 1 35.66 172 PRO A N 1
ATOM 1380 C CA . PRO A 1 172 ? 10.039 40.719 29.25 1 35.66 172 PRO A CA 1
ATOM 1381 C C . PRO A 1 172 ? 10.484 42.062 28.641 1 35.66 172 PRO A C 1
ATOM 1383 O O . PRO A 1 172 ? 11.656 42.219 28.312 1 35.66 172 PRO A O 1
ATOM 1386 N N . ARG A 1 173 ? 9.57 42.812 27.953 1 30.45 173 ARG A N 1
ATOM 1387 C CA . ARG A 1 173 ? 9.859 44.25 27.781 1 30.45 173 ARG A CA 1
ATOM 1388 C C . ARG A 1 173 ? 10.164 44.906 29.125 1 30.45 173 ARG A C 1
ATOM 1390 O O . ARG A 1 173 ? 9.602 44.531 30.156 1 30.45 173 ARG A O 1
ATOM 1397 N N . MET B 1 1 ? 5.547 -46.156 -14.336 1 20.66 1 MET B N 1
ATOM 1398 C CA . MET B 1 1 ? 5.52 -44.781 -14.797 1 20.66 1 MET B CA 1
ATOM 1399 C C . MET B 1 1 ? 5.164 -43.812 -13.656 1 20.66 1 MET B C 1
ATOM 1401 O O . MET B 1 1 ? 4.082 -43.906 -13.078 1 20.66 1 MET B O 1
ATOM 1405 N N . GLU B 1 2 ? 6.082 -43.438 -12.797 1 22.11 2 GLU B N 1
ATOM 1406 C CA . GLU B 1 2 ? 6.055 -42.688 -11.539 1 22.11 2 GLU B CA 1
ATOM 1407 C C . GLU B 1 2 ? 5.359 -41.344 -11.719 1 22.11 2 GLU B C 1
ATOM 1409 O O . GLU B 1 2 ? 5.738 -40.531 -12.586 1 22.11 2 GLU B O 1
ATOM 1414 N N . ILE B 1 3 ? 4.055 -41.438 -11.742 1 24.53 3 ILE B N 1
ATOM 1415 C CA . ILE B 1 3 ? 3.328 -40.156 -11.82 1 24.53 3 ILE B CA 1
ATOM 1416 C C . ILE B 1 3 ? 4.016 -39.125 -10.945 1 24.53 3 ILE B C 1
ATOM 1418 O O . ILE B 1 3 ? 4.152 -39.312 -9.734 1 24.53 3 ILE B O 1
ATOM 1422 N N . GLN B 1 4 ? 5.168 -38.688 -11.477 1 27.33 4 GLN B N 1
ATOM 1423 C CA . GLN B 1 4 ? 5.676 -37.438 -10.867 1 27.33 4 GLN B CA 1
ATOM 1424 C C . GLN B 1 4 ? 4.535 -36.5 -10.5 1 27.33 4 GLN B C 1
ATOM 1426 O O . GLN B 1 4 ? 3.725 -36.156 -11.352 1 27.33 4 GLN B O 1
ATOM 1431 N N . GLU B 1 5 ? 3.828 -36.875 -9.406 1 30.94 5 GLU B N 1
ATOM 1432 C CA . GLU B 1 5 ? 2.881 -35.969 -8.773 1 30.94 5 GLU B CA 1
ATOM 1433 C C . GLU B 1 5 ? 3.219 -34.531 -9.078 1 30.94 5 GLU B C 1
ATOM 1435 O O . GLU B 1 5 ? 4.254 -34.031 -8.648 1 30.94 5 GLU B O 1
ATOM 1440 N N . ILE B 1 6 ? 3.152 -34.219 -10.328 1 32.53 6 ILE B N 1
ATOM 1441 C CA . ILE B 1 6 ? 3.285 -32.812 -10.727 1 32.53 6 ILE B CA 1
ATOM 1442 C C . ILE B 1 6 ? 2.434 -31.938 -9.805 1 32.53 6 ILE B C 1
ATOM 1444 O O . ILE B 1 6 ? 1.222 -31.828 -9.992 1 32.53 6 ILE B O 1
ATOM 1448 N N . CYS B 1 7 ? 1.867 -32.438 -8.633 1 32.91 7 CYS B N 1
ATOM 1449 C CA . CYS B 1 7 ? 1.282 -31.438 -7.738 1 32.91 7 CYS B CA 1
ATOM 1450 C C . CYS B 1 7 ? 1.954 -30.078 -7.918 1 32.91 7 CYS B C 1
ATOM 1452 O O . CYS B 1 7 ? 3.102 -29.891 -7.508 1 32.91 7 CYS B O 1
ATOM 1454 N N . SER B 1 8 ? 1.971 -29.578 -9.047 1 36.53 8 SER B N 1
ATOM 1455 C CA . SER B 1 8 ? 2.299 -28.172 -9.141 1 36.53 8 SER B CA 1
ATOM 1456 C C . SER B 1 8 ? 1.843 -27.406 -7.902 1 36.53 8 SER B C 1
ATOM 1458 O O . SER B 1 8 ? 0.69 -26.969 -7.82 1 36.53 8 SER B O 1
ATOM 1460 N N . SER B 1 9 ? 1.587 -27.953 -6.695 1 44.97 9 SER B N 1
ATOM 1461 C CA . SER B 1 9 ? 1.281 -27.375 -5.387 1 44.97 9 SER B CA 1
ATOM 1462 C C . SER B 1 9 ? 1.783 -25.938 -5.285 1 44.97 9 SER B C 1
ATOM 1464 O O . SER B 1 9 ? 2.934 -25.703 -4.91 1 44.97 9 SER B O 1
ATOM 1466 N N . GLY B 1 10 ? 1.812 -25.25 -6.355 1 55.5 10 GLY B N 1
ATOM 1467 C CA . GLY B 1 10 ? 2.48 -23.969 -6.516 1 55.5 10 GLY B CA 1
ATOM 1468 C C . GLY B 1 10 ? 2.318 -23.062 -5.316 1 55.5 10 GLY B C 1
ATOM 1469 O O . GLY B 1 10 ? 1.314 -22.359 -5.195 1 55.5 10 GLY B O 1
ATOM 1470 N N . GLU B 1 11 ? 2.875 -23.531 -4.27 1 82.5 11 GLU B N 1
ATOM 1471 C CA . GLU B 1 11 ? 2.977 -22.75 -3.033 1 82.5 11 GLU B CA 1
ATOM 1472 C C . GLU B 1 11 ? 3.227 -21.281 -3.324 1 82.5 11 GLU B C 1
ATOM 1474 O O . GLU B 1 11 ? 3.912 -20.938 -4.289 1 82.5 11 GLU B O 1
ATOM 1479 N N . ALA B 1 12 ? 2.41 -20.562 -2.672 1 92.62 12 ALA B N 1
ATOM 1480 C CA . ALA B 1 12 ? 2.574 -19.125 -2.76 1 92.62 12 ALA B CA 1
ATOM 1481 C C . ALA B 1 12 ? 4.023 -18.719 -2.498 1 92.62 12 ALA B C 1
ATOM 1483 O O . ALA B 1 12 ? 4.824 -19.516 -2.023 1 92.62 12 ALA B O 1
ATOM 1484 N N . LEU B 1 13 ? 4.387 -17.609 -2.996 1 96.94 13 LEU B N 1
ATOM 1485 C CA . LEU B 1 13 ? 5.707 -17.047 -2.729 1 96.94 13 LEU B CA 1
ATOM 1486 C C . LEU B 1 13 ? 5.973 -16.984 -1.229 1 96.94 13 LEU B C 1
ATOM 1488 O O . LEU B 1 13 ? 5.043 -16.844 -0.431 1 96.94 13 LEU B O 1
ATOM 1492 N N . PRO B 1 14 ? 7.25 -17.109 -0.836 1 96.31 14 PRO B N 1
ATOM 1493 C CA . PRO B 1 14 ? 7.598 -17.109 0.586 1 96.31 14 PRO B CA 1
ATOM 1494 C C . PRO B 1 14 ? 7.68 -15.703 1.175 1 96.31 14 PRO B C 1
ATOM 1496 O O . PRO B 1 14 ? 8.758 -15.258 1.562 1 96.31 14 PRO B O 1
ATOM 1499 N N . LEU B 1 15 ? 6.594 -15.078 1.32 1 97.06 15 LEU B N 1
ATOM 1500 C CA . LEU B 1 15 ? 6.535 -13.703 1.809 1 97.06 15 LEU B CA 1
ATOM 1501 C C . LEU B 1 15 ? 6.504 -13.664 3.332 1 97.06 15 LEU B C 1
ATOM 1503 O O . LEU B 1 15 ? 6 -14.594 3.969 1 97.06 15 LEU B O 1
ATOM 1507 N N . LEU B 1 16 ? 7.012 -12.633 3.902 1 95.94 16 LEU B N 1
ATOM 1508 C CA . LEU B 1 16 ? 7.078 -12.5 5.355 1 95.94 16 LEU B CA 1
ATOM 1509 C C . LEU B 1 16 ? 6.203 -11.344 5.836 1 95.94 16 LEU B C 1
ATOM 1511 O O . LEU B 1 16 ? 5.477 -11.477 6.82 1 95.94 16 LEU B O 1
ATOM 1515 N N . SER B 1 17 ? 6.273 -10.18 5.176 1 95.5 17 SER B N 1
ATOM 1516 C CA . SER B 1 17 ? 5.559 -8.977 5.609 1 95.5 17 SER B CA 1
ATOM 1517 C C . SER B 1 17 ? 5.547 -7.918 4.516 1 95.5 17 SER B C 1
ATOM 1519 O O . SER B 1 17 ? 6.355 -7.965 3.588 1 95.5 17 SER B O 1
ATOM 1521 N N . LEU B 1 18 ? 4.562 -7.02 4.605 1 96.94 18 LEU B N 1
ATOM 1522 C CA . LEU B 1 18 ? 4.625 -5.809 3.795 1 96.94 18 LEU B CA 1
ATOM 1523 C C . LEU B 1 18 ? 5.785 -4.922 4.234 1 96.94 18 LEU B C 1
ATOM 1525 O O . LEU B 1 18 ? 6 -4.723 5.434 1 96.94 18 LEU B O 1
ATOM 1529 N N . ASN B 1 19 ? 6.566 -4.473 3.318 1 97.12 19 ASN B N 1
ATOM 1530 C CA . ASN B 1 19 ? 7.734 -3.67 3.666 1 97.12 19 ASN B CA 1
ATOM 1531 C C . ASN B 1 19 ? 7.488 -2.186 3.42 1 97.12 19 ASN B C 1
ATOM 1533 O O . ASN B 1 19 ? 7.715 -1.358 4.305 1 97.12 19 ASN B O 1
ATOM 1537 N N . HIS B 1 20 ? 7.113 -1.849 2.182 1 97.62 20 HIS B N 1
ATOM 1538 C CA . HIS B 1 20 ? 6.871 -0.443 1.878 1 97.62 20 HIS B CA 1
ATOM 1539 C C . HIS B 1 20 ? 5.902 -0.289 0.709 1 97.62 20 HIS B C 1
ATOM 1541 O O . HIS B 1 20 ? 5.613 -1.259 0.005 1 97.62 20 HIS B O 1
ATOM 1547 N N . VAL B 1 21 ? 5.359 0.884 0.574 1 98.56 21 VAL B N 1
ATOM 1548 C CA . VAL B 1 21 ? 4.633 1.352 -0.601 1 98.56 21 VAL B CA 1
ATOM 1549 C C . VAL B 1 21 ? 5.402 2.492 -1.265 1 98.56 21 VAL B C 1
ATOM 1551 O O . VAL B 1 21 ? 5.898 3.393 -0.584 1 98.56 21 VAL B O 1
ATOM 1554 N N . SER B 1 22 ? 5.465 2.416 -2.572 1 98 22 SER B N 1
ATOM 1555 C CA . SER B 1 22 ? 6.199 3.424 -3.332 1 98 22 SER B CA 1
ATOM 1556 C C . SER B 1 22 ? 5.27 4.227 -4.23 1 98 22 SER B C 1
ATOM 1558 O O . SER B 1 22 ? 4.43 3.658 -4.93 1 98 22 SER B O 1
ATOM 1560 N N . PHE B 1 23 ? 5.441 5.531 -4.207 1 97.12 23 PHE B N 1
ATOM 1561 C CA . PHE B 1 23 ? 4.652 6.441 -5.027 1 97.12 23 PHE B CA 1
ATOM 1562 C C . PHE B 1 23 ? 5.559 7.387 -5.805 1 97.12 23 PHE B C 1
ATOM 1564 O O . PHE B 1 23 ? 6.52 7.926 -5.254 1 97.12 23 PHE B O 1
ATOM 1571 N N . LEU B 1 24 ? 5.188 7.57 -7.031 1 96.5 24 LEU B N 1
ATOM 1572 C CA . LEU B 1 24 ? 5.723 8.719 -7.754 1 96.5 24 LEU B CA 1
ATOM 1573 C C . LEU B 1 24 ? 5.129 10.023 -7.223 1 96.5 24 LEU B C 1
ATOM 1575 O O . LEU B 1 24 ? 3.967 10.055 -6.82 1 96.5 24 LEU B O 1
ATOM 1579 N N . CYS B 1 25 ? 5.922 11.031 -7.207 1 96.38 25 CYS B N 1
ATOM 1580 C CA . CYS B 1 25 ? 5.418 12.336 -6.785 1 96.38 25 CYS B CA 1
ATOM 1581 C C . CYS B 1 25 ? 6.027 13.453 -7.621 1 96.38 25 CYS B C 1
ATOM 1583 O O . CYS B 1 25 ? 7.086 13.273 -8.234 1 96.38 25 CYS B O 1
ATOM 1585 N N . ARG B 1 26 ? 5.352 14.578 -7.664 1 94.88 26 ARG B N 1
ATOM 1586 C CA . ARG B 1 26 ? 5.82 15.727 -8.422 1 94.88 26 ARG B CA 1
ATOM 1587 C C . ARG B 1 26 ? 6.906 16.484 -7.656 1 94.88 26 ARG B C 1
ATOM 1589 O O . ARG B 1 26 ? 7.863 16.984 -8.258 1 94.88 26 ARG B O 1
ATOM 1596 N N . SER B 1 27 ? 6.781 16.625 -6.41 1 95.94 27 SER B N 1
ATOM 1597 C CA . SER B 1 27 ? 7.711 17.328 -5.531 1 95.94 27 SER B CA 1
ATOM 1598 C C . SER B 1 27 ? 7.977 16.516 -4.262 1 95.94 27 SER B C 1
ATOM 1600 O O . SER B 1 27 ? 7.09 16.375 -3.418 1 95.94 27 SER B O 1
ATOM 1602 N N . VAL B 1 28 ? 9.195 16.078 -4.113 1 97.75 28 VAL B N 1
ATOM 1603 C CA . VAL B 1 28 ? 9.586 15.312 -2.93 1 97.75 28 VAL B CA 1
ATOM 1604 C C . VAL B 1 28 ? 9.383 16.156 -1.678 1 97.75 28 VAL B C 1
ATOM 1606 O O . VAL B 1 28 ? 8.844 15.688 -0.676 1 97.75 28 VAL B O 1
ATOM 1609 N N . LYS B 1 29 ? 9.781 17.406 -1.778 1 97.75 29 LYS B N 1
ATOM 1610 C CA . LYS B 1 29 ? 9.664 18.312 -0.642 1 97.75 29 LYS B CA 1
ATOM 1611 C C . LYS B 1 29 ? 8.219 18.438 -0.17 1 97.75 29 LYS B C 1
ATOM 1613 O O . LYS B 1 29 ? 7.938 18.297 1.021 1 97.75 29 LYS B O 1
ATOM 1618 N N . GLU B 1 30 ? 7.305 18.641 -1.09 1 97.12 30 GLU B N 1
ATOM 1619 C CA . GLU B 1 30 ? 5.891 18.797 -0.756 1 97.12 30 GLU B CA 1
ATOM 1620 C C . GLU B 1 30 ? 5.309 17.5 -0.19 1 97.12 30 GLU B C 1
ATOM 1622 O O . GLU B 1 30 ? 4.574 17.531 0.798 1 97.12 30 GLU B O 1
ATOM 1627 N N . SER B 1 31 ? 5.641 16.422 -0.801 1 98 31 SER B N 1
ATOM 1628 C CA . SER B 1 31 ? 5.109 15.141 -0.349 1 98 31 SER B CA 1
ATOM 1629 C C . SER B 1 31 ? 5.676 14.758 1.015 1 98 31 SER B C 1
ATOM 1631 O O . SER B 1 31 ? 4.945 14.273 1.881 1 98 31 SER B O 1
ATOM 1633 N N . VAL B 1 32 ? 6.945 14.977 1.209 1 98.25 32 VAL B N 1
ATOM 1634 C CA . VAL B 1 32 ? 7.551 14.688 2.506 1 98.25 32 VAL B CA 1
ATOM 1635 C C . VAL B 1 32 ? 6.848 15.492 3.596 1 98.25 32 VAL B C 1
ATOM 1637 O O . VAL B 1 32 ? 6.512 14.961 4.652 1 98.25 32 VAL B O 1
ATOM 1640 N N . ARG B 1 33 ? 6.648 16.75 3.344 1 97.88 33 ARG B N 1
ATOM 1641 C CA . ARG B 1 33 ? 5.961 17.594 4.309 1 97.88 33 ARG B CA 1
ATOM 1642 C C . ARG B 1 33 ? 4.59 17.031 4.664 1 97.88 33 ARG B C 1
ATOM 1644 O O . ARG B 1 33 ? 4.227 16.953 5.84 1 97.88 33 ARG B O 1
ATOM 1651 N N . PHE B 1 34 ? 3.891 16.578 3.701 1 98.19 34 PHE B N 1
ATOM 1652 C CA . PHE B 1 34 ? 2.57 16 3.922 1 98.19 34 PHE B CA 1
ATOM 1653 C C . PHE B 1 34 ? 2.666 14.75 4.781 1 98.19 34 PHE B C 1
ATOM 1655 O O . PHE B 1 34 ? 1.958 14.617 5.781 1 98.19 34 PHE B O 1
ATOM 1662 N N . TYR B 1 35 ? 3.469 13.867 4.387 1 98.5 35 TYR B N 1
ATOM 1663 C CA . TYR B 1 35 ? 3.527 12.578 5.062 1 98.5 35 TYR B CA 1
ATOM 1664 C C . TYR B 1 35 ? 4.094 12.719 6.469 1 98.5 35 TYR B C 1
ATOM 1666 O O . TYR B 1 35 ? 3.74 11.953 7.367 1 98.5 35 TYR B O 1
ATOM 1674 N N . GLU B 1 36 ? 4.941 13.727 6.684 1 97.06 36 GLU B N 1
ATOM 1675 C CA . GLU B 1 36 ? 5.438 13.984 8.031 1 97.06 36 GLU B CA 1
ATOM 1676 C C . GLU B 1 36 ? 4.395 14.703 8.883 1 97.06 36 GLU B C 1
ATOM 1678 O O . GLU B 1 36 ? 4.004 14.219 9.945 1 97.06 36 GLU B O 1
ATOM 1683 N N . GLU B 1 37 ? 3.885 15.766 8.352 1 96.88 37 GLU B N 1
ATOM 1684 C CA . GLU B 1 37 ? 3.07 16.672 9.156 1 96.88 37 GLU B CA 1
ATOM 1685 C C . GLU B 1 37 ? 1.64 16.156 9.289 1 96.88 37 GLU B C 1
ATOM 1687 O O . GLU B 1 37 ? 1 16.328 10.328 1 96.88 37 GLU B O 1
ATOM 1692 N N . VAL B 1 38 ? 1.139 15.531 8.258 1 98.25 38 VAL B N 1
ATOM 1693 C CA . VAL B 1 38 ? -0.256 15.102 8.281 1 98.25 38 VAL B CA 1
ATOM 1694 C C . VAL B 1 38 ? -0.346 13.664 8.789 1 98.25 38 VAL B C 1
ATOM 1696 O O . VAL B 1 38 ? -1.15 13.359 9.672 1 98.25 38 VAL B O 1
ATOM 1699 N N . LEU B 1 39 ? 0.521 12.812 8.305 1 98.25 39 LEU B N 1
ATOM 1700 C CA . LEU B 1 39 ? 0.341 11.391 8.586 1 98.25 39 LEU B CA 1
ATOM 1701 C C . LEU B 1 39 ? 1.318 10.922 9.664 1 98.25 39 LEU B C 1
ATOM 1703 O O . LEU B 1 39 ? 1.212 9.797 10.156 1 98.25 39 LEU B O 1
ATOM 1707 N N . GLY B 1 40 ? 2.324 11.672 10 1 97 40 GLY B N 1
ATOM 1708 C CA . GLY B 1 40 ? 3.176 11.367 11.133 1 97 40 GLY B CA 1
ATOM 1709 C C . GLY B 1 40 ? 4.34 10.461 10.781 1 97 40 GLY B C 1
ATOM 1710 O O . GLY B 1 40 ? 4.992 9.906 11.672 1 97 40 GLY B O 1
ATOM 1711 N N . PHE B 1 41 ? 4.598 10.32 9.531 1 96.56 41 PHE B N 1
ATOM 1712 C CA . PHE B 1 41 ? 5.777 9.547 9.148 1 96.56 41 PHE B CA 1
ATOM 1713 C C . PHE B 1 41 ? 7.055 10.32 9.461 1 96.56 41 PHE B C 1
ATOM 1715 O O . PHE B 1 41 ? 7.016 11.531 9.68 1 96.56 41 PHE B O 1
ATOM 1722 N N . VAL B 1 42 ? 8.188 9.516 9.461 1 95.06 42 VAL B N 1
ATOM 1723 C CA . VAL B 1 42 ? 9.484 10.125 9.75 1 95.06 42 VAL B CA 1
ATOM 1724 C C . VAL B 1 42 ? 10.461 9.82 8.625 1 95.06 42 VAL B C 1
ATOM 1726 O O . VAL B 1 42 ? 10.492 8.703 8.102 1 95.06 42 VAL B O 1
ATOM 1729 N N . LEU B 1 43 ? 11.203 10.781 8.281 1 94.38 43 LEU B N 1
ATOM 1730 C CA . LEU B 1 43 ? 12.234 10.594 7.27 1 94.38 43 LEU B CA 1
ATOM 1731 C C . LEU B 1 43 ? 13.312 9.633 7.766 1 94.38 43 LEU B C 1
ATOM 1733 O O . LEU B 1 43 ? 13.742 9.719 8.914 1 94.38 43 LEU B O 1
ATOM 1737 N N . ILE B 1 44 ? 13.727 8.734 6.871 1 91.81 44 ILE B N 1
ATOM 1738 C CA . ILE B 1 44 ? 14.828 7.836 7.184 1 91.81 44 ILE B CA 1
ATOM 1739 C C . ILE B 1 44 ? 15.859 7.875 6.059 1 91.81 44 ILE B C 1
ATOM 1741 O O . ILE B 1 44 ? 15.594 8.422 4.984 1 91.81 44 ILE B O 1
ATOM 1745 N N . LYS B 1 45 ? 16.953 7.328 6.348 1 89.31 45 LYS B N 1
ATOM 1746 C CA . LYS B 1 45 ? 18.031 7.312 5.348 1 89.31 45 LYS B CA 1
ATOM 1747 C C . LYS B 1 45 ? 17.672 6.402 4.176 1 89.31 45 LYS B C 1
ATOM 1749 O O . LYS B 1 45 ? 17.141 5.309 4.371 1 89.31 45 LYS B O 1
ATOM 1754 N N . ARG B 1 46 ? 17.859 6.883 3.041 1 89.81 46 ARG B N 1
ATOM 1755 C CA . ARG B 1 46 ? 17.719 6.066 1.84 1 89.81 46 ARG B CA 1
ATOM 1756 C C . ARG B 1 46 ? 19.094 5.738 1.239 1 89.81 46 ARG B C 1
ATOM 1758 O O . ARG B 1 46 ? 20.078 6.406 1.542 1 89.81 46 ARG B O 1
ATOM 1765 N N . PRO B 1 47 ? 19.141 4.715 0.38 1 90.06 47 PRO B N 1
ATOM 1766 C CA . PRO B 1 47 ? 20.438 4.383 -0.233 1 90.06 47 PRO B CA 1
ATOM 1767 C C . PRO B 1 47 ? 21.047 5.555 -0.993 1 90.06 47 PRO B C 1
ATOM 1769 O O . PRO B 1 47 ? 20.359 6.195 -1.803 1 90.06 47 PRO B O 1
ATOM 1772 N N . SER B 1 48 ? 22.219 5.762 -0.741 1 89.62 48 SER B N 1
ATOM 1773 C CA . SER B 1 48 ? 22.922 6.887 -1.348 1 89.62 48 SER B CA 1
ATOM 1774 C C . SER B 1 48 ? 23.266 6.605 -2.807 1 89.62 48 SER B C 1
ATOM 1776 O O . SER B 1 48 ? 23.609 7.516 -3.557 1 89.62 48 SER B O 1
ATOM 1778 N N . SER B 1 49 ? 23.141 5.363 -3.193 1 89 49 SER B N 1
ATOM 1779 C CA . SER B 1 49 ? 23.547 4.969 -4.539 1 89 49 SER B CA 1
ATOM 1780 C C . SER B 1 49 ? 22.5 5.387 -5.574 1 89 49 SER B C 1
ATOM 1782 O O . SER B 1 49 ? 22.766 5.348 -6.777 1 89 49 SER B O 1
ATOM 1784 N N . PHE B 1 50 ? 21.375 5.754 -5.098 1 91.38 50 PHE B N 1
ATOM 1785 C CA . PHE B 1 50 ? 20.328 6.137 -6.047 1 91.38 50 PHE B CA 1
ATOM 1786 C C . PHE B 1 50 ? 20.688 7.449 -6.734 1 91.38 50 PHE B C 1
ATOM 1788 O O . PHE B 1 50 ? 21.203 8.367 -6.102 1 91.38 50 PHE B O 1
ATOM 1795 N N . ASN B 1 51 ? 20.312 7.508 -8.055 1 92.12 51 ASN B N 1
ATOM 1796 C CA . ASN B 1 51 ? 20.625 8.688 -8.852 1 92.12 51 ASN B CA 1
ATOM 1797 C C . ASN B 1 51 ? 19.375 9.477 -9.203 1 92.12 51 ASN B C 1
ATOM 1799 O O . ASN B 1 51 ? 19.328 10.148 -10.242 1 92.12 51 ASN B O 1
ATOM 1803 N N . PHE B 1 52 ? 18.406 9.312 -8.492 1 93.38 52 PHE B N 1
ATOM 1804 C CA . PHE B 1 52 ? 17.172 10.055 -8.672 1 93.38 52 PHE B CA 1
ATOM 1805 C C . PHE B 1 52 ? 16.75 10.719 -7.367 1 93.38 52 PHE B C 1
ATOM 1807 O O . PHE B 1 52 ? 17.141 10.297 -6.285 1 93.38 52 PHE B O 1
ATOM 1814 N N . SER B 1 53 ? 15.969 11.75 -7.469 1 95.56 53 SER B N 1
ATOM 1815 C CA . SER B 1 53 ? 15.445 12.438 -6.293 1 95.56 53 SER B CA 1
ATOM 1816 C C . SER B 1 53 ? 14.305 11.656 -5.66 1 95.56 53 SER B C 1
ATOM 1818 O O . SER B 1 53 ? 13.406 11.18 -6.359 1 95.56 53 SER B O 1
ATOM 1820 N N . GLY B 1 54 ? 14.398 11.492 -4.34 1 97.69 54 GLY B N 1
ATOM 1821 C CA . GLY B 1 54 ? 13.375 10.773 -3.598 1 97.69 54 GLY B CA 1
ATOM 1822 C C . GLY B 1 54 ? 13.547 10.883 -2.094 1 97.69 54 GLY B C 1
ATOM 1823 O O . GLY B 1 54 ? 14.406 11.617 -1.612 1 97.69 54 GLY B O 1
ATOM 1824 N N . ALA B 1 55 ? 12.688 10.227 -1.388 1 97.69 55 ALA B N 1
ATOM 1825 C CA . ALA B 1 55 ? 12.703 10.188 0.073 1 97.69 55 ALA B CA 1
ATOM 1826 C C . ALA B 1 55 ? 12.125 8.883 0.599 1 97.69 55 ALA B C 1
ATOM 1828 O O . ALA B 1 55 ? 11.18 8.336 0.015 1 97.69 55 ALA B O 1
ATOM 1829 N N . TRP B 1 56 ? 12.727 8.406 1.64 1 96.38 56 TRP B N 1
ATOM 1830 C CA . TRP B 1 56 ? 12.203 7.258 2.375 1 96.38 56 TRP B CA 1
ATOM 1831 C C . TRP B 1 56 ? 11.641 7.695 3.729 1 96.38 56 TRP B C 1
ATOM 1833 O O . TRP B 1 56 ? 12.289 8.445 4.461 1 96.38 56 TRP B O 1
ATOM 1843 N N . LEU B 1 57 ? 10.438 7.277 3.996 1 96.69 57 LEU B N 1
ATOM 1844 C CA . LEU B 1 57 ? 9.789 7.543 5.277 1 96.69 57 LEU B CA 1
ATOM 1845 C C . LEU B 1 57 ? 9.344 6.246 5.938 1 96.69 57 LEU B C 1
ATOM 1847 O O . LEU B 1 57 ? 9.203 5.219 5.27 1 96.69 57 LEU B O 1
ATOM 1851 N N . PHE B 1 58 ? 9.156 6.363 7.301 1 96.44 58 PHE B N 1
ATOM 1852 C CA . PHE B 1 58 ? 8.766 5.156 8.016 1 96.44 58 PHE B CA 1
ATOM 1853 C C . PHE B 1 58 ? 7.91 5.5 9.227 1 96.44 58 PHE B C 1
ATOM 1855 O O . PHE B 1 58 ? 8.164 6.492 9.914 1 96.44 58 PHE B O 1
ATOM 1862 N N . ASN B 1 59 ? 6.977 4.816 9.438 1 95.38 59 ASN B N 1
ATOM 1863 C CA . ASN B 1 59 ? 6.176 4.785 10.656 1 95.38 59 ASN B CA 1
ATOM 1864 C C . ASN B 1 59 ? 5.113 3.691 10.602 1 95.38 59 ASN B C 1
ATOM 1866 O O . ASN B 1 59 ? 4.848 3.129 9.539 1 95.38 59 ASN B O 1
ATOM 1870 N N . TYR B 1 60 ? 4.641 3.193 11.711 1 93.69 60 TYR B N 1
ATOM 1871 C CA . TYR B 1 60 ? 3.547 2.236 11.836 1 93.69 60 TYR B CA 1
ATOM 1872 C C . TYR B 1 60 ? 3.934 0.888 11.242 1 93.69 60 TYR B C 1
ATOM 1874 O O . TYR B 1 60 ? 3.088 0.185 10.68 1 93.69 60 TYR B O 1
ATOM 1882 N N . GLY B 1 61 ? 5.195 0.635 11.141 1 91.56 61 GLY B N 1
ATOM 1883 C CA . GLY B 1 61 ? 5.688 -0.661 10.703 1 91.56 61 GLY B CA 1
ATOM 1884 C C . GLY B 1 61 ? 5.801 -0.772 9.188 1 91.56 61 GLY B C 1
ATOM 1885 O O . GLY B 1 61 ? 6.008 -1.864 8.656 1 91.56 61 GLY B O 1
ATOM 1886 N N . VAL B 1 62 ? 5.664 0.353 8.477 1 95.62 62 VAL B N 1
ATOM 1887 C CA . VAL B 1 62 ? 5.691 0.297 7.02 1 95.62 62 VAL B CA 1
ATOM 1888 C C . VAL B 1 62 ? 6.492 1.476 6.473 1 95.62 62 VAL B C 1
ATOM 1890 O O . VAL B 1 62 ? 6.48 2.564 7.051 1 95.62 62 VAL B O 1
ATOM 1893 N N . GLY B 1 63 ? 7.145 1.297 5.352 1 96.62 63 GLY B N 1
ATOM 1894 C CA . GLY B 1 63 ? 7.828 2.369 4.645 1 96.62 63 GLY B CA 1
ATOM 1895 C C . GLY B 1 63 ? 6.961 3.043 3.598 1 96.62 63 GLY B C 1
ATOM 1896 O O . GLY B 1 63 ? 6.117 2.395 2.971 1 96.62 63 GLY B O 1
ATOM 1897 N N . ILE B 1 64 ? 7.137 4.316 3.414 1 98.12 64 ILE B N 1
ATOM 1898 C CA . ILE B 1 64 ? 6.672 5.074 2.258 1 98.12 64 ILE B CA 1
ATOM 1899 C C . ILE B 1 64 ? 7.867 5.59 1.461 1 98.12 64 ILE B C 1
ATOM 1901 O O . ILE B 1 64 ? 8.711 6.316 1.993 1 98.12 64 ILE B O 1
ATOM 1905 N N . HIS B 1 65 ? 7.961 5.129 0.234 1 98.19 65 HIS B N 1
ATOM 1906 C CA . HIS B 1 65 ? 9 5.613 -0.67 1 98.19 65 HIS B CA 1
ATOM 1907 C C . HIS B 1 65 ? 8.43 6.582 -1.699 1 98.19 65 HIS B C 1
ATOM 1909 O O . HIS B 1 65 ? 7.438 6.273 -2.365 1 98.19 65 HIS B O 1
ATOM 1915 N N . LEU B 1 66 ? 9.039 7.734 -1.736 1 98.19 66 LEU B N 1
ATOM 1916 C CA . LEU B 1 66 ? 8.641 8.773 -2.684 1 98.19 66 LEU B CA 1
ATOM 1917 C C . LEU B 1 66 ? 9.711 8.969 -3.752 1 98.19 66 LEU B C 1
ATOM 1919 O O . LEU B 1 66 ? 10.883 9.172 -3.432 1 98.19 66 LEU B O 1
ATOM 1923 N N . LEU B 1 67 ? 9.32 8.828 -5.035 1 97.31 67 LEU B N 1
ATOM 1924 C CA . LEU B 1 67 ? 10.227 9.031 -6.156 1 97.31 67 LEU B CA 1
ATOM 1925 C C . LEU B 1 67 ? 9.766 10.203 -7.02 1 97.31 67 LEU B C 1
ATOM 1927 O O . LEU B 1 67 ? 8.625 10.219 -7.492 1 97.31 67 LEU B O 1
ATOM 1931 N N . GLU B 1 68 ? 10.625 11.109 -7.219 1 96.44 68 GLU B N 1
ATOM 1932 C CA . GLU B 1 68 ? 10.266 12.32 -7.961 1 96.44 68 GLU B CA 1
ATOM 1933 C C . GLU B 1 68 ? 10.219 12.047 -9.461 1 96.44 68 GLU B C 1
ATOM 1935 O O . GLU B 1 68 ? 11.117 11.414 -10.016 1 96.44 68 GLU B O 1
ATOM 1940 N N . GLN B 1 69 ? 9.086 12.398 -9.961 1 90.56 69 GLN B N 1
ATOM 1941 C CA . GLN B 1 69 ? 8.906 12.344 -11.414 1 90.56 69 GLN B CA 1
ATOM 1942 C C . GLN B 1 69 ? 8.391 13.672 -11.953 1 90.56 69 GLN B C 1
ATOM 1944 O O . GLN B 1 69 ? 7.359 14.18 -11.508 1 90.56 69 GLN B O 1
ATOM 1949 N N . SER B 1 70 ? 9.188 14.219 -12.812 1 75.25 70 SER B N 1
ATOM 1950 C CA . SER B 1 70 ? 8.875 15.547 -13.328 1 75.25 70 SER B CA 1
ATOM 1951 C C . SER B 1 70 ? 7.812 15.484 -14.422 1 75.25 70 SER B C 1
ATOM 1953 O O . SER B 1 70 ? 7.125 16.469 -14.688 1 75.25 70 SER B O 1
ATOM 1955 N N . SER B 1 71 ? 7.785 14.312 -14.977 1 75.12 71 SER B N 1
ATOM 1956 C CA . SER B 1 71 ? 6.812 14.25 -16.062 1 75.12 71 SER B CA 1
ATOM 1957 C C . SER B 1 71 ? 5.406 14.008 -15.523 1 75.12 71 SER B C 1
ATOM 1959 O O . SER B 1 71 ? 5.176 13.055 -14.773 1 75.12 71 SER B O 1
ATOM 1961 N N . VAL B 1 72 ? 4.48 14.867 -15.844 1 62.59 72 VAL B N 1
ATOM 1962 C CA . VAL B 1 72 ? 3.1 14.883 -15.367 1 62.59 72 VAL B CA 1
ATOM 1963 C C . VAL B 1 72 ? 2.359 13.648 -15.875 1 62.59 72 VAL B C 1
ATOM 1965 O O . VAL B 1 72 ? 1.455 13.141 -15.211 1 62.59 72 VAL B O 1
ATOM 1968 N N . GLU B 1 73 ? 2.826 13.102 -16.922 1 65.69 73 GLU B N 1
ATOM 1969 C CA . GLU B 1 73 ? 2.059 12.047 -17.578 1 65.69 73 GLU B CA 1
ATOM 1970 C C . GLU B 1 73 ? 2.113 10.75 -16.766 1 65.69 73 GLU B C 1
ATOM 1972 O O . GLU B 1 73 ? 1.217 9.906 -16.875 1 65.69 73 GLU B O 1
ATOM 1977 N N . GLU B 1 74 ? 3.035 10.688 -15.891 1 66.06 74 GLU B N 1
ATOM 1978 C CA . GLU B 1 74 ? 3.219 9.43 -15.164 1 66.06 74 GLU B CA 1
ATOM 1979 C C . GLU B 1 74 ? 2.535 9.477 -13.797 1 66.06 74 GLU B C 1
ATOM 1981 O O . GLU B 1 74 ? 2.449 8.461 -13.109 1 66.06 74 GLU B O 1
ATOM 1986 N N . LEU B 1 75 ? 2.033 10.617 -13.523 1 70.69 75 LEU B N 1
ATOM 1987 C CA . LEU B 1 75 ? 1.372 10.789 -12.234 1 70.69 75 LEU B CA 1
ATOM 1988 C C . LEU B 1 75 ? -0.144 10.758 -12.398 1 70.69 75 LEU B C 1
ATOM 1990 O O . LEU B 1 75 ? -0.669 11.109 -13.453 1 70.69 75 LEU B O 1
ATOM 1994 N N . PRO B 1 76 ? -0.751 10.125 -11.328 1 65.69 76 PRO B N 1
ATOM 1995 C CA . PRO B 1 76 ? -2.213 10.133 -11.406 1 65.69 76 PRO B CA 1
ATOM 1996 C C . PRO B 1 76 ? -2.777 11.531 -11.68 1 65.69 76 PRO B C 1
ATOM 1998 O O . PRO B 1 76 ? -2.211 12.523 -11.227 1 65.69 76 PRO B O 1
ATOM 2001 N N . GLN B 1 77 ? -3.654 11.422 -12.609 1 64.62 77 GLN B N 1
ATOM 2002 C CA . GLN B 1 77 ? -4.383 12.68 -12.75 1 64.62 77 GLN B CA 1
ATOM 2003 C C . GLN B 1 77 ? -5.113 13.039 -11.461 1 64.62 77 GLN B C 1
ATOM 2005 O O . GLN B 1 77 ? -5.82 12.211 -10.891 1 64.62 77 GLN B O 1
ATOM 2010 N N . LYS B 1 78 ? -4.656 14.078 -10.93 1 65.06 78 LYS B N 1
ATOM 2011 C CA . LYS B 1 78 ? -5.312 14.508 -9.695 1 65.06 78 LYS B CA 1
ATOM 2012 C C . LYS B 1 78 ? -6.812 14.695 -9.914 1 65.06 78 LYS B C 1
ATOM 2014 O O . LYS B 1 78 ? -7.23 15.508 -10.742 1 65.06 78 LYS B O 1
ATOM 2019 N N . SER B 1 79 ? -7.48 13.609 -9.508 1 65.62 79 SER B N 1
ATOM 2020 C CA . SER B 1 79 ? -8.922 13.844 -9.508 1 65.62 79 SER B CA 1
ATOM 2021 C C . SER B 1 79 ? -9.32 14.844 -8.43 1 65.62 79 SER B C 1
ATOM 2023 O O . SER B 1 79 ? -8.805 14.805 -7.312 1 65.62 79 SER B O 1
ATOM 2025 N N . LYS B 1 80 ? -10.102 15.812 -8.836 1 73.19 80 LYS B N 1
ATOM 2026 C CA . LYS B 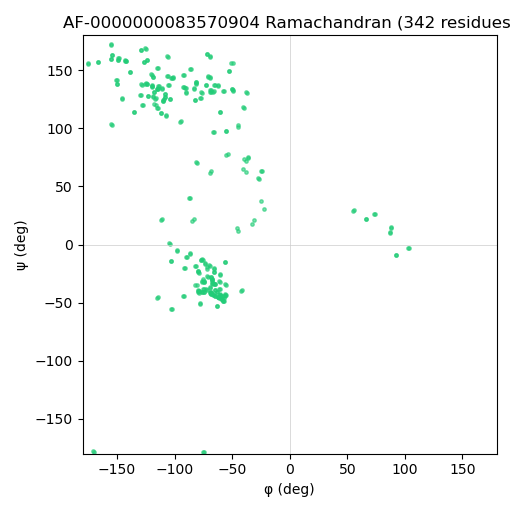1 80 ? -10.594 16.781 -7.863 1 73.19 80 LYS B CA 1
ATOM 2027 C C . LYS B 1 80 ? -11.602 16.141 -6.91 1 73.19 80 LYS B C 1
ATOM 2029 O O . LYS B 1 80 ? -11.766 16.594 -5.777 1 73.19 80 LYS B O 1
ATOM 2034 N N . SER B 1 81 ? -12.086 15.023 -7.398 1 90.88 81 SER B N 1
ATOM 2035 C CA . SER B 1 81 ? -13.109 14.438 -6.547 1 90.88 81 SER B CA 1
ATOM 2036 C C . SER B 1 81 ? -12.555 13.281 -5.73 1 90.88 81 SER B C 1
ATOM 2038 O O . SER B 1 81 ? -11.625 12.602 -6.16 1 90.88 81 SER B O 1
ATOM 2040 N N . ILE B 1 82 ? -13.031 13.203 -4.605 1 95.94 82 ILE B N 1
ATOM 2041 C CA . ILE B 1 82 ? -12.68 12.109 -3.711 1 95.94 82 ILE B CA 1
ATOM 2042 C C . ILE B 1 82 ? -13.727 11 -3.818 1 95.94 82 ILE B C 1
ATOM 2044 O O . ILE B 1 82 ? -14.859 11.156 -3.346 1 95.94 82 ILE B O 1
ATOM 2048 N N . ASN B 1 83 ? -13.398 9.922 -4.457 1 94.56 83 ASN B N 1
ATOM 2049 C CA . ASN B 1 83 ? -14.258 8.742 -4.582 1 94.56 83 ASN B CA 1
ATOM 2050 C C . ASN B 1 83 ? -13.75 7.59 -3.717 1 94.56 83 ASN B C 1
ATOM 2052 O O . ASN B 1 83 ? -12.734 6.977 -4.027 1 94.56 83 ASN B O 1
ATOM 2056 N N . PRO B 1 84 ? -14.492 7.25 -2.66 1 95.5 84 PRO B N 1
ATOM 2057 C CA . PRO B 1 84 ? -14.055 6.234 -1.701 1 95.5 84 PRO B CA 1
ATOM 2058 C C . PRO B 1 84 ? -13.75 4.891 -2.361 1 95.5 84 PRO B C 1
ATOM 2060 O O . PRO B 1 84 ? -13.086 4.039 -1.764 1 95.5 84 PRO B O 1
ATOM 2063 N N . LYS B 1 85 ? -14.188 4.695 -3.578 1 94.25 85 LYS B N 1
ATOM 2064 C CA . LYS B 1 85 ? -13.984 3.412 -4.246 1 94.25 85 LYS B CA 1
ATOM 2065 C C . LYS B 1 85 ? -12.664 3.393 -5.012 1 94.25 85 LYS B C 1
ATOM 2067 O O . LYS B 1 85 ? -12.203 2.332 -5.445 1 94.25 85 LYS B O 1
ATOM 2072 N N . ASP B 1 86 ? -12.031 4.547 -5.16 1 94 86 ASP B N 1
ATOM 2073 C CA . ASP B 1 86 ? -10.766 4.613 -5.879 1 94 86 ASP B CA 1
ATOM 2074 C C . ASP B 1 86 ? -9.648 3.922 -5.094 1 94 86 ASP B C 1
ATOM 2076 O O . ASP B 1 86 ? -9.797 3.664 -3.896 1 94 86 ASP B O 1
ATOM 2080 N N . ASN B 1 87 ? -8.539 3.582 -5.812 1 96.06 87 ASN B N 1
ATOM 2081 C CA . ASN B 1 87 ? -7.367 3.035 -5.141 1 96.06 87 ASN B CA 1
ATOM 2082 C C . ASN B 1 87 ? -6.961 3.885 -3.941 1 96.06 87 ASN B C 1
ATOM 2084 O O . ASN B 1 87 ? -6.953 5.113 -4.02 1 96.06 87 ASN B O 1
ATOM 2088 N N . HIS B 1 88 ? -6.711 3.193 -2.781 1 97.69 88 HIS B N 1
ATOM 2089 C CA . HIS B 1 88 ? -6.293 3.963 -1.614 1 97.69 88 HIS B CA 1
ATOM 2090 C C . HIS B 1 88 ? -5.5 3.102 -0.64 1 97.69 88 HIS B C 1
ATOM 2092 O O . HIS B 1 88 ? -5.523 1.871 -0.729 1 97.69 88 HIS B O 1
ATOM 2098 N N . ILE B 1 89 ? -4.746 3.744 0.212 1 98.75 89 ILE B N 1
ATOM 2099 C CA . ILE B 1 89 ? -4.117 3.137 1.38 1 98.75 89 ILE B CA 1
ATOM 2100 C C . ILE B 1 89 ? -4.859 3.561 2.645 1 98.75 89 ILE B C 1
ATOM 2102 O O . ILE B 1 89 ? -5.273 4.715 2.77 1 98.75 89 ILE B O 1
ATOM 2106 N N . SER B 1 90 ? -5.062 2.594 3.539 1 98.62 90 SER B N 1
ATOM 2107 C CA . SER B 1 90 ? -5.906 2.84 4.703 1 98.62 90 SER B CA 1
ATOM 2108 C C . SER B 1 90 ? -5.121 2.652 6 1 98.62 90 SER B C 1
ATOM 2110 O O . SER B 1 90 ? -4.395 1.672 6.156 1 98.62 90 SER B O 1
ATOM 2112 N N . PHE B 1 91 ? -5.336 3.57 6.891 1 98.38 91 PHE B N 1
ATOM 2113 C CA . PHE B 1 91 ? -4.75 3.482 8.227 1 98.38 91 PHE B CA 1
ATOM 2114 C C . PHE B 1 91 ? -5.836 3.424 9.289 1 98.38 91 PHE B C 1
ATOM 2116 O O . PHE B 1 91 ? -6.855 4.109 9.188 1 98.38 91 PHE B O 1
ATOM 2123 N N . GLN B 1 92 ? -5.523 2.656 10.281 1 97.25 92 GLN B N 1
ATOM 2124 C CA . GLN B 1 92 ? -6.344 2.656 11.484 1 97.25 92 GLN B CA 1
ATOM 2125 C C . GLN B 1 92 ? -5.984 3.832 12.391 1 97.25 92 GLN B C 1
ATOM 2127 O O . GLN B 1 92 ? -4.809 4.168 12.547 1 97.25 92 GLN B O 1
ATOM 2132 N N . CYS B 1 93 ? -7.039 4.441 12.961 1 97.31 93 CYS B N 1
ATOM 2133 C CA . CYS B 1 93 ? -6.805 5.496 13.945 1 97.31 93 CYS B CA 1
ATOM 2134 C C . CYS B 1 93 ? -7.52 5.188 15.258 1 97.31 93 CYS B C 1
ATOM 2136 O O . CYS B 1 93 ? -8.375 4.301 15.312 1 97.31 93 CYS B O 1
ATOM 2138 N N . SER B 1 94 ? -7.18 5.965 16.297 1 94.75 94 SER B N 1
ATOM 2139 C CA . SER B 1 94 ? -7.789 5.777 17.609 1 94.75 94 SER B CA 1
ATOM 2140 C C . SER B 1 94 ? -9.031 6.648 17.766 1 94.75 94 SER B C 1
ATOM 2142 O O . SER B 1 94 ? -9.875 6.375 18.625 1 94.75 94 SER B O 1
ATOM 2144 N N . ASP B 1 95 ? -9.156 7.742 16.922 1 96.38 95 ASP B N 1
ATOM 2145 C CA . ASP B 1 95 ? -10.234 8.711 17.094 1 96.38 95 ASP B CA 1
ATOM 2146 C C . ASP B 1 95 ? -10.555 9.422 15.789 1 96.38 95 ASP B C 1
ATOM 2148 O O . ASP B 1 95 ? -9.898 10.391 15.422 1 96.38 95 ASP B O 1
ATOM 2152 N N . VAL B 1 96 ? -11.672 9.008 15.164 1 97.81 96 VAL B N 1
ATOM 2153 C CA . VAL B 1 96 ? -12.055 9.555 13.867 1 97.81 96 VAL B CA 1
ATOM 2154 C C . VAL B 1 96 ? -12.484 11.008 14.031 1 97.81 96 VAL B C 1
ATOM 2156 O O . VAL B 1 96 ? -12.242 11.836 13.148 1 97.81 96 VAL B O 1
ATOM 2159 N N . GLY B 1 97 ? -13.148 11.32 15.141 1 97.94 97 GLY B N 1
ATOM 2160 C CA . GLY B 1 97 ? -13.516 12.703 15.414 1 97.94 97 GLY B CA 1
ATOM 2161 C C . GLY B 1 97 ? -12.32 13.641 15.422 1 97.94 97 GLY B C 1
ATOM 2162 O O . GLY B 1 97 ? -12.375 14.727 14.852 1 97.94 97 GLY B O 1
ATOM 2163 N N . LEU B 1 98 ? -11.281 13.211 16.062 1 97.75 98 LEU B N 1
ATOM 2164 C CA . LEU B 1 98 ? -10.055 14.008 16.094 1 97.75 98 LEU B CA 1
ATOM 2165 C C . LEU B 1 98 ? -9.453 14.141 14.703 1 97.75 98 LEU B C 1
ATOM 2167 O O . LEU B 1 98 ? -8.938 15.195 14.344 1 97.75 98 LEU B O 1
ATOM 2171 N N . VAL B 1 99 ? -9.5 13.078 13.914 1 98.25 99 VAL B N 1
ATOM 2172 C CA . VAL B 1 99 ? -9.008 13.109 12.539 1 98.25 99 VAL B CA 1
ATOM 2173 C C . VAL B 1 99 ? -9.734 14.203 11.758 1 98.25 99 VAL B C 1
ATOM 2175 O O . VAL B 1 99 ? -9.094 15.047 11.125 1 98.25 99 VAL B O 1
ATOM 2178 N N . LYS B 1 100 ? -11.023 14.219 11.859 1 98.38 100 LYS B N 1
ATOM 2179 C CA . LYS B 1 100 ? -11.812 15.203 11.133 1 98.38 100 LYS B CA 1
ATOM 2180 C C . LYS B 1 100 ? -11.477 16.625 11.578 1 98.38 100 LYS B C 1
ATOM 2182 O O . LYS B 1 100 ? -11.289 17.516 10.75 1 98.38 100 LYS B O 1
ATOM 2187 N N . ARG B 1 101 ? -11.383 16.828 12.844 1 98.06 101 ARG B N 1
ATOM 2188 C CA . ARG B 1 101 ? -11.07 18.156 13.375 1 98.06 101 ARG B CA 1
ATOM 2189 C C . ARG B 1 101 ? -9.711 18.641 12.875 1 98.06 101 ARG B C 1
ATOM 2191 O O . ARG B 1 101 ? -9.57 19.797 12.469 1 98.06 101 ARG B O 1
ATOM 2198 N N . LYS B 1 102 ? -8.781 17.75 12.875 1 97.31 102 LYS B N 1
ATOM 2199 C CA . LYS B 1 102 ? -7.438 18.125 12.438 1 97.31 102 LYS B CA 1
ATOM 2200 C C . LYS B 1 102 ? -7.41 18.438 10.945 1 97.31 102 LYS B C 1
ATOM 2202 O O . LYS B 1 102 ? -6.75 19.391 10.516 1 97.31 102 LYS B O 1
ATOM 2207 N N . LEU B 1 103 ? -8.102 17.641 10.148 1 97.88 103 LEU B N 1
ATOM 2208 C CA . LEU B 1 103 ? -8.164 17.922 8.719 1 97.88 103 LEU B CA 1
ATOM 2209 C C . LEU B 1 103 ? -8.805 19.281 8.469 1 97.88 103 LEU B C 1
ATOM 2211 O O . LEU B 1 103 ? -8.352 20.031 7.598 1 97.88 103 LEU B O 1
ATOM 2215 N N . GLU B 1 104 ? -9.812 19.609 9.242 1 97.5 104 GLU B N 1
ATOM 2216 C CA . GLU B 1 104 ? -10.469 20.906 9.117 1 97.5 104 GLU B CA 1
ATOM 2217 C C . GLU B 1 104 ? -9.516 22.047 9.492 1 97.5 104 GLU B C 1
ATOM 2219 O O . GLU B 1 104 ? -9.445 23.047 8.789 1 97.5 104 GLU B O 1
ATOM 2224 N N . GLU B 1 105 ? -8.82 21.844 10.547 1 96.25 105 GLU B N 1
ATOM 2225 C CA . GLU B 1 105 ? -7.863 22.859 11.008 1 96.25 105 GLU B CA 1
ATOM 2226 C C . GLU B 1 105 ? -6.785 23.094 9.953 1 96.25 105 GLU B C 1
ATOM 2228 O O . GLU B 1 105 ? -6.301 24.219 9.805 1 96.25 105 GLU B O 1
ATOM 2233 N N . MET B 1 106 ? -6.5 22.031 9.242 1 95.38 106 MET B N 1
ATOM 2234 C CA . MET B 1 106 ? -5.461 22.109 8.219 1 95.38 106 MET B CA 1
ATOM 2235 C C . MET B 1 106 ? -6.039 22.609 6.895 1 95.38 106 MET B C 1
ATOM 2237 O O . MET B 1 106 ? -5.309 22.797 5.918 1 95.38 106 MET B O 1
ATOM 2241 N N . GLY B 1 10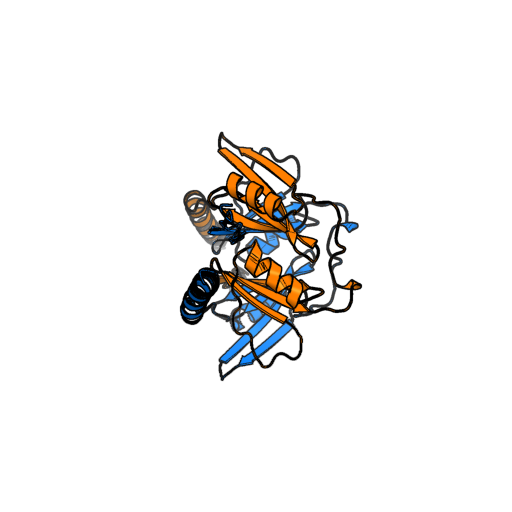7 ? -7.352 22.734 6.84 1 95.88 107 GLY B N 1
ATOM 2242 C CA . GLY B 1 107 ? -8.008 23.188 5.625 1 95.88 107 GLY B CA 1
ATOM 2243 C C . GLY B 1 107 ? -8.016 22.141 4.523 1 95.88 107 GLY B C 1
ATOM 2244 O O . GLY B 1 107 ? -8.039 22.484 3.338 1 95.88 107 GLY B O 1
ATOM 2245 N N . MET B 1 108 ? -7.969 20.922 4.855 1 96.5 108 MET B N 1
ATOM 2246 C CA . MET B 1 108 ? -7.914 19.844 3.871 1 96.5 108 MET B CA 1
ATOM 2247 C C . MET B 1 108 ? -9.32 19.344 3.535 1 96.5 108 MET B C 1
ATOM 2249 O O . MET B 1 108 ? -10.141 19.125 4.43 1 96.5 108 MET B O 1
ATOM 2253 N N . LYS B 1 109 ? -9.547 19.156 2.258 1 97 109 LYS B N 1
ATOM 2254 C CA . LYS B 1 109 ? -10.797 18.547 1.802 1 97 109 LYS B CA 1
ATOM 2255 C C . LYS B 1 109 ? -10.828 17.047 2.104 1 97 109 LYS B C 1
ATOM 2257 O O . LYS B 1 109 ? -9.82 16.359 1.93 1 97 109 LYS B O 1
ATOM 2262 N N . TYR B 1 110 ? -11.961 16.578 2.576 1 98.31 110 TYR B N 1
ATOM 2263 C CA . TYR B 1 110 ? -12.133 15.148 2.832 1 98.31 110 TYR B CA 1
ATOM 2264 C C . TYR B 1 110 ? -13.586 14.734 2.633 1 98.31 110 TYR B C 1
ATOM 2266 O O . TYR B 1 110 ? -14.477 15.578 2.574 1 98.31 110 TYR B O 1
ATOM 2274 N N . VAL B 1 111 ? -13.812 13.469 2.416 1 98.44 111 VAL B N 1
ATOM 2275 C CA . VAL B 1 111 ? -15.133 12.844 2.348 1 98.44 111 VAL B CA 1
ATOM 2276 C C . VAL B 1 111 ? -15.25 11.766 3.42 1 98.44 111 VAL B C 1
ATOM 2278 O O . VAL B 1 111 ? -14.25 11.141 3.795 1 98.44 111 VAL B O 1
ATOM 2281 N N . THR B 1 112 ? -16.484 11.609 3.947 1 98.38 112 THR B N 1
ATOM 2282 C CA . THR B 1 112 ? -16.703 10.578 4.961 1 98.38 112 THR B CA 1
ATOM 2283 C C . THR B 1 112 ? -17.656 9.508 4.441 1 98.38 112 THR B C 1
ATOM 2285 O O . THR B 1 112 ? -18.422 9.75 3.508 1 98.38 112 THR B O 1
ATOM 2288 N N . ALA B 1 113 ? -17.5 8.352 4.93 1 97 113 ALA B N 1
ATOM 2289 C CA . ALA B 1 113 ? -18.422 7.23 4.73 1 97 113 ALA B CA 1
ATOM 2290 C C . ALA B 1 113 ? -18.547 6.387 5.996 1 97 113 ALA B C 1
ATOM 2292 O O . ALA B 1 113 ? -17.734 6.516 6.914 1 97 113 ALA B O 1
ATOM 2293 N N . VAL B 1 114 ? -19.625 5.652 6.09 1 95.69 114 VAL B N 1
ATOM 2294 C CA . VAL B 1 114 ? -19.844 4.746 7.211 1 95.69 114 VAL B CA 1
ATOM 2295 C C . VAL B 1 114 ? -20.234 3.365 6.691 1 95.69 114 VAL B C 1
ATOM 2297 O O . VAL B 1 114 ? -21.078 3.244 5.797 1 95.69 114 VAL B O 1
ATOM 2300 N N . VAL B 1 115 ? -19.562 2.406 7.156 1 93.94 115 VAL B N 1
ATOM 2301 C CA . VAL B 1 115 ? -19.906 1.021 6.867 1 93.94 115 VAL B CA 1
ATOM 2302 C C . VAL B 1 115 ? -20.484 0.361 8.117 1 93.94 115 VAL B C 1
ATOM 2304 O O . VAL B 1 115 ? -19.875 0.398 9.188 1 93.94 115 VAL B O 1
ATOM 2307 N N . GLU B 1 116 ? -21.625 -0.199 7.961 1 90.06 116 GLU B N 1
ATOM 2308 C CA . GLU B 1 116 ? -22.281 -0.87 9.078 1 90.06 116 GLU B CA 1
ATOM 2309 C C . GLU B 1 116 ? -22.5 -2.352 8.789 1 90.06 116 GLU B C 1
ATOM 2311 O O . GLU B 1 116 ? -22.969 -2.715 7.707 1 90.06 116 GLU B O 1
ATOM 2316 N N . GLU B 1 117 ? -22.047 -3.139 9.703 1 83.88 117 GLU B N 1
ATOM 2317 C CA . GLU B 1 117 ? -22.234 -4.586 9.609 1 83.88 117 GLU B CA 1
ATOM 2318 C C . GLU B 1 117 ? -22.422 -5.207 10.992 1 83.88 117 GLU B C 1
ATOM 2320 O O . GLU B 1 117 ? -21.562 -5.062 11.867 1 83.88 117 GLU B O 1
ATOM 2325 N N . GLY B 1 118 ? -23.516 -5.941 11.125 1 85.31 118 GLY B N 1
ATOM 2326 C CA . GLY B 1 118 ? -23.75 -6.656 12.367 1 85.31 118 GLY B CA 1
ATOM 2327 C C . GLY B 1 118 ? -23.719 -5.758 13.594 1 85.31 118 GLY B C 1
ATOM 2328 O O . GLY B 1 118 ? -23.156 -6.129 14.625 1 85.31 118 GLY B O 1
ATOM 2329 N N . GLY B 1 119 ? -24.047 -4.582 13.492 1 85.44 119 GLY B N 1
ATOM 2330 C CA . GLY B 1 119 ? -24.078 -3.656 14.617 1 85.44 119 GLY B CA 1
ATOM 2331 C C . GLY B 1 119 ? -22.781 -2.891 14.797 1 85.44 119 GLY B C 1
ATOM 2332 O O . GLY B 1 119 ? -22.688 -2.018 15.656 1 85.44 119 GLY B O 1
ATOM 2333 N N . ILE B 1 120 ? -21.797 -3.291 14.07 1 85.94 120 ILE B N 1
ATOM 2334 C CA . ILE B 1 120 ? -20.516 -2.59 14.133 1 85.94 120 ILE B CA 1
ATOM 2335 C C . ILE B 1 120 ? -20.484 -1.475 13.094 1 85.94 120 ILE B C 1
ATOM 2337 O O . ILE B 1 120 ? -20.844 -1.687 11.938 1 85.94 120 ILE B O 1
ATOM 2341 N N . LYS B 1 121 ? -20.094 -0.342 13.586 1 92.5 121 LYS B N 1
ATOM 2342 C CA . LYS B 1 121 ? -19.984 0.821 12.711 1 92.5 121 LYS B CA 1
ATOM 2343 C C . LYS B 1 121 ? -18.531 1.207 12.484 1 92.5 121 LYS B C 1
ATOM 2345 O O . LYS B 1 121 ? -17.766 1.37 13.438 1 92.5 121 LYS B O 1
ATOM 2350 N N . VAL B 1 122 ? -18.172 1.268 11.258 1 94.12 122 VAL B N 1
ATOM 2351 C CA . VAL B 1 122 ? -16.844 1.724 10.883 1 94.12 122 VAL B CA 1
ATOM 2352 C C . VAL B 1 122 ? -16.938 3.074 10.172 1 94.12 122 VAL B C 1
ATOM 2354 O O . VAL B 1 122 ? -17.531 3.178 9.094 1 94.12 122 VAL B O 1
ATOM 2357 N N . ASP B 1 123 ? -16.406 4.102 10.836 1 97.12 123 ASP B N 1
ATOM 2358 C CA . ASP B 1 123 ? -16.312 5.426 10.227 1 97.12 123 ASP B CA 1
ATOM 2359 C C . ASP B 1 123 ? -15.07 5.535 9.352 1 97.12 123 ASP B C 1
ATOM 2361 O O . ASP B 1 123 ? -13.977 5.113 9.75 1 97.12 123 ASP B O 1
ATOM 2365 N N . GLN B 1 124 ? -15.281 6.094 8.18 1 97.88 124 GLN B N 1
ATOM 2366 C CA . GLN B 1 124 ? -14.195 6.25 7.223 1 97.88 124 GLN B CA 1
ATOM 2367 C C . GLN B 1 124 ? -14.039 7.711 6.805 1 97.88 124 GLN B C 1
ATOM 2369 O O . GLN B 1 124 ? -15.023 8.422 6.625 1 97.88 124 GLN B O 1
ATOM 2374 N N . VAL B 1 125 ? -12.852 8.172 6.711 1 98.81 125 VAL B N 1
ATOM 2375 C CA . VAL B 1 125 ? -12.492 9.5 6.211 1 98.81 125 VAL B CA 1
ATOM 2376 C C . VAL B 1 125 ? -11.516 9.359 5.047 1 98.81 125 VAL B C 1
ATOM 2378 O O . VAL B 1 125 ? -10.5 8.672 5.156 1 98.81 125 VAL B O 1
ATOM 2381 N N . PHE B 1 126 ? -11.844 10 3.934 1 98.69 126 PHE B N 1
ATOM 2382 C CA . PHE B 1 126 ? -11.016 9.914 2.74 1 98.69 126 PHE B CA 1
ATOM 2383 C C . PHE B 1 126 ? -10.508 11.289 2.328 1 98.69 126 PHE B C 1
ATOM 2385 O O . PHE B 1 126 ? -11.266 12.258 2.324 1 98.69 126 PHE B O 1
ATOM 2392 N N . PHE B 1 127 ? -9.25 11.367 1.97 1 98.31 127 PHE B N 1
ATOM 2393 C CA . PHE B 1 127 ? -8.664 12.586 1.427 1 98.31 127 PHE B CA 1
ATOM 2394 C C . PHE B 1 127 ? -7.453 12.266 0.557 1 98.31 127 PHE B C 1
ATOM 2396 O O . PHE B 1 127 ? -7.008 11.117 0.503 1 98.31 127 PHE B O 1
ATOM 2403 N N . HIS B 1 128 ? -6.934 13.25 -0.127 1 97.5 128 HIS B N 1
ATOM 2404 C CA . HIS B 1 128 ? -5.82 13.047 -1.049 1 97.5 128 HIS B CA 1
ATOM 2405 C C . HIS B 1 128 ? -4.52 13.594 -0.473 1 97.5 128 HIS B C 1
ATOM 2407 O O . HIS B 1 128 ? -4.523 14.617 0.219 1 97.5 128 HIS B O 1
ATOM 2413 N N . ASP B 1 129 ? -3.461 12.859 -0.806 1 97.25 129 ASP B N 1
ATOM 2414 C CA . ASP B 1 129 ? -2.154 13.484 -0.613 1 97.25 129 ASP B CA 1
ATOM 2415 C C . ASP B 1 129 ? -1.877 14.523 -1.696 1 97.25 129 ASP B C 1
ATOM 2417 O O . ASP B 1 129 ? -2.723 14.773 -2.557 1 97.25 129 ASP B O 1
ATOM 2421 N N . PRO B 1 130 ? -0.738 15.195 -1.73 1 95.56 130 PRO B N 1
ATOM 2422 C CA . PRO B 1 130 ? -0.486 16.312 -2.648 1 95.56 130 PRO B CA 1
ATOM 2423 C C . PRO B 1 130 ? -0.583 15.898 -4.117 1 95.56 130 PRO B C 1
ATOM 2425 O O . PRO B 1 130 ? -0.854 16.734 -4.98 1 95.56 130 PRO B O 1
ATOM 2428 N N . ASP B 1 131 ? -0.354 14.633 -4.406 1 94.56 131 ASP B N 1
ATOM 2429 C CA . ASP B 1 131 ? -0.321 14.203 -5.797 1 94.56 131 ASP B CA 1
ATOM 2430 C C . ASP B 1 131 ? -1.598 13.445 -6.168 1 94.56 131 ASP B C 1
ATOM 2432 O O . ASP B 1 131 ? -1.692 12.875 -7.254 1 94.56 131 ASP B O 1
ATOM 2436 N N . GLY B 1 132 ? -2.494 13.328 -5.238 1 94.69 132 GLY B N 1
ATOM 2437 C CA . GLY B 1 132 ? -3.805 12.789 -5.559 1 94.69 132 GLY B CA 1
ATOM 2438 C C . GLY B 1 132 ? -3.982 11.352 -5.121 1 94.69 132 GLY B C 1
ATOM 2439 O O . GLY B 1 132 ? -5.035 10.75 -5.352 1 94.69 132 GLY B O 1
ATOM 2440 N N . TYR B 1 133 ? -2.977 10.75 -4.582 1 96.19 133 TYR B N 1
ATOM 2441 C CA . TYR B 1 133 ? -3.182 9.43 -3.992 1 96.19 133 TYR B CA 1
ATOM 2442 C C . TYR B 1 133 ? -4.168 9.5 -2.834 1 96.19 133 TYR B C 1
ATOM 2444 O O . TYR B 1 133 ? -4.098 10.406 -2.002 1 96.19 133 TYR B O 1
ATOM 2452 N N . MET B 1 134 ? -5.043 8.586 -2.77 1 97.31 134 MET B N 1
ATOM 2453 C CA . MET B 1 134 ? -6.102 8.633 -1.767 1 97.31 134 MET B CA 1
ATOM 2454 C C . MET B 1 134 ? -5.672 7.918 -0.488 1 97.31 134 MET B C 1
ATOM 2456 O O . MET B 1 134 ? -5.125 6.816 -0.541 1 97.31 134 MET B O 1
ATOM 2460 N N . ILE B 1 135 ? -5.941 8.547 0.602 1 98.5 135 ILE B N 1
ATOM 2461 C CA . ILE B 1 135 ? -5.711 8.031 1.947 1 98.5 135 ILE B CA 1
ATOM 2462 C C . ILE B 1 135 ? -7.051 7.824 2.654 1 98.5 135 ILE B C 1
ATOM 2464 O O . ILE B 1 135 ? -7.938 8.68 2.58 1 98.5 135 ILE B O 1
ATOM 2468 N N . GLU B 1 136 ? -7.172 6.742 3.258 1 98.81 136 GLU B N 1
ATOM 2469 C CA . GLU B 1 136 ? -8.297 6.48 4.152 1 98.81 136 GLU B CA 1
ATOM 2470 C C . GLU B 1 136 ? -7.832 6.402 5.605 1 98.81 136 GLU B C 1
ATOM 2472 O O . GLU B 1 136 ? -6.805 5.789 5.902 1 98.81 136 GLU B O 1
ATOM 2477 N N . ILE B 1 137 ? -8.531 7.043 6.473 1 98.75 137 ILE B N 1
ATOM 2478 C CA . ILE B 1 137 ? -8.383 6.84 7.91 1 98.75 137 ILE B CA 1
ATOM 2479 C C . ILE B 1 137 ? -9.695 6.312 8.492 1 98.75 137 ILE B C 1
ATOM 2481 O O . ILE B 1 137 ? -10.766 6.848 8.203 1 98.75 137 ILE B O 1
ATOM 2485 N N . CYS B 1 138 ? -9.609 5.27 9.273 1 97.81 138 CYS B N 1
ATOM 2486 C CA . CYS B 1 138 ? -10.828 4.668 9.789 1 97.81 138 CYS B CA 1
ATOM 2487 C C . CYS B 1 138 ? -10.602 4.055 11.164 1 97.81 138 CYS B C 1
ATOM 2489 O O . CYS B 1 138 ? -9.453 3.889 11.594 1 97.81 138 CYS B O 1
ATOM 2491 N N . ASN B 1 139 ? -11.648 3.832 11.922 1 96.06 139 ASN B N 1
ATOM 2492 C CA . ASN B 1 139 ? -11.578 3.055 13.148 1 96.06 139 ASN B CA 1
ATOM 2493 C C . ASN B 1 139 ? -11.758 1.562 12.883 1 96.06 139 ASN B C 1
ATOM 2495 O O . ASN B 1 139 ? -12.438 0.868 13.641 1 96.06 139 ASN B O 1
ATOM 2499 N N . CYS B 1 140 ? -11.133 1.155 11.773 1 89.31 140 CYS B N 1
ATOM 2500 C CA . CYS B 1 140 ? -11.188 -0.247 11.375 1 89.31 140 CYS B CA 1
ATOM 2501 C C . CYS B 1 140 ? -10.164 -1.071 12.141 1 89.31 140 CYS B C 1
ATOM 2503 O O . CYS B 1 140 ? -9.125 -0.553 12.555 1 89.31 140 CYS B O 1
ATOM 2505 N N . GLU B 1 141 ? -10.539 -2.305 12.57 1 80.94 141 GLU B N 1
ATOM 2506 C CA . GLU B 1 141 ? -9.594 -3.201 13.234 1 80.94 141 GLU B CA 1
ATOM 2507 C C . GLU B 1 141 ? -9.391 -4.477 12.422 1 80.94 141 GLU B C 1
ATOM 2509 O O . GLU B 1 141 ? -10.328 -4.996 11.812 1 80.94 141 GLU B O 1
ATOM 2514 N N . ASN B 1 142 ? -8.164 -4.676 12.062 1 67.75 142 ASN B N 1
ATOM 2515 C CA . ASN B 1 142 ? -7.883 -5.977 11.461 1 67.75 142 ASN B CA 1
ATOM 2516 C C . ASN B 1 142 ? -8 -7.098 12.492 1 67.75 142 ASN B C 1
ATOM 2518 O O . ASN B 1 142 ? -7.328 -7.074 13.523 1 67.75 142 ASN B O 1
ATOM 2522 N N . SER B 1 143 ? -9.172 -7.309 13.039 1 57.31 143 SER B N 1
ATOM 2523 C CA . SER B 1 143 ? -9.352 -8.258 14.133 1 57.31 143 SER B CA 1
ATOM 2524 C C . SER B 1 143 ? -8.602 -9.562 13.852 1 57.31 143 SER B C 1
ATOM 2526 O O . SER B 1 143 ? -8.758 -10.156 12.781 1 57.31 143 SER B O 1
ATOM 2528 N N . LEU B 1 144 ? -7.523 -9.734 14.406 1 53.5 144 LEU B N 1
ATOM 2529 C CA . LEU B 1 144 ? -6.707 -10.945 14.414 1 53.5 144 LEU B CA 1
ATOM 2530 C C . LEU B 1 144 ? -7.574 -12.18 14.602 1 53.5 144 LEU B C 1
ATOM 2532 O O . LEU B 1 144 ? -7.277 -13.242 14.055 1 53.5 144 LEU B O 1
ATOM 2536 N N . LEU B 1 145 ? -8.5 -11.984 15.453 1 48.88 145 LEU B N 1
ATOM 2537 C CA . LEU B 1 145 ? -9.203 -13.188 15.883 1 48.88 145 LEU B CA 1
ATOM 2538 C C . LEU B 1 145 ? -9.891 -13.859 14.695 1 48.88 145 LEU B C 1
ATOM 2540 O O . LEU B 1 145 ? -9.883 -15.094 14.586 1 48.88 145 LEU B O 1
ATOM 2544 N N . PHE B 1 146 ? -10.531 -13.055 13.945 1 50.81 146 PHE B N 1
ATOM 2545 C CA . PHE B 1 146 ? -11.25 -13.695 12.852 1 50.81 146 PHE B CA 1
ATOM 2546 C C . PHE B 1 146 ? -10.289 -14.195 11.789 1 50.81 146 PHE B C 1
ATOM 2548 O O . PHE B 1 146 ? -10.523 -15.234 11.172 1 50.81 146 PHE B O 1
ATOM 2555 N N . LEU B 1 147 ? -9.125 -13.547 11.695 1 54.31 147 LEU B N 1
ATOM 2556 C CA . LEU B 1 147 ? -8.094 -13.938 10.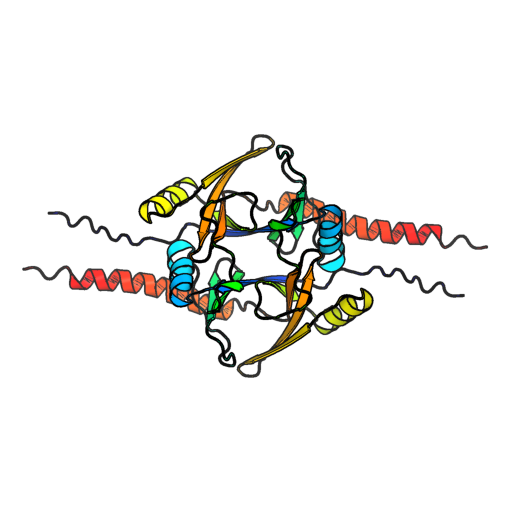742 1 54.31 147 LEU B CA 1
ATOM 2557 C C . LEU B 1 147 ? -7.477 -15.281 11.125 1 54.31 147 LEU B C 1
ATOM 2559 O O . LEU B 1 147 ? -7.199 -16.109 10.266 1 54.31 147 LEU B O 1
ATOM 2563 N N . CYS B 1 148 ? -7.289 -15.328 12.391 1 51.66 148 CYS B N 1
ATOM 2564 C CA . CYS B 1 148 ? -6.672 -16.562 12.867 1 51.66 148 CYS B CA 1
ATOM 2565 C C . CYS B 1 148 ? -7.504 -17.781 12.469 1 51.66 148 CYS B C 1
ATOM 2567 O O . CYS B 1 148 ? -6.957 -18.797 12.047 1 51.66 148 CYS B O 1
ATOM 2569 N N . LEU B 1 149 ? -8.75 -17.641 12.68 1 50.25 149 LEU B N 1
ATOM 2570 C CA . LEU B 1 149 ? -9.586 -18.812 12.383 1 50.25 149 LEU B CA 1
ATOM 2571 C C . LEU B 1 149 ? -9.602 -19.109 10.891 1 50.25 149 LEU B C 1
ATOM 2573 O O . LEU B 1 149 ? -9.562 -20.266 10.484 1 50.25 149 LEU B O 1
ATOM 2577 N N . LEU B 1 150 ? -9.523 -18.094 10.164 1 52.06 150 LEU B N 1
ATOM 2578 C CA . LEU B 1 150 ? -9.633 -18.281 8.727 1 52.06 150 LEU B CA 1
ATOM 2579 C C . LEU B 1 150 ? -8.32 -18.797 8.141 1 52.06 150 LEU B C 1
ATOM 2581 O O . LEU B 1 150 ? -8.328 -19.672 7.27 1 52.06 150 LEU B O 1
ATOM 2585 N N . VAL B 1 151 ? -7.227 -18.234 8.625 1 56.19 151 VAL B N 1
ATOM 2586 C CA . VAL B 1 151 ? -5.926 -18.672 8.133 1 56.19 151 VAL B CA 1
ATOM 2587 C C . VAL B 1 151 ? -5.703 -20.141 8.477 1 56.19 151 VAL B C 1
ATOM 2589 O O . VAL B 1 151 ? -5.207 -20.906 7.648 1 56.19 151 VAL B O 1
ATOM 2592 N N . LEU B 1 152 ? -6.121 -20.422 9.695 1 53.31 152 LEU B N 1
ATOM 2593 C CA . LEU B 1 152 ? -5.98 -21.812 10.125 1 53.31 152 LEU B CA 1
ATOM 2594 C C . LEU B 1 152 ? -6.859 -22.734 9.289 1 53.31 152 LEU B C 1
ATOM 2596 O O . LEU B 1 152 ? -6.453 -23.844 8.945 1 53.31 152 LEU B O 1
ATOM 2600 N N . LEU B 1 153 ? -7.902 -22.203 8.961 1 52.25 153 LEU B N 1
ATOM 2601 C CA . LEU B 1 153 ? -8.836 -23.016 8.188 1 52.25 153 LEU B CA 1
ATOM 2602 C C . LEU B 1 153 ? -8.359 -23.172 6.746 1 52.25 153 LEU B C 1
ATOM 2604 O O . LEU B 1 153 ? -8.539 -24.234 6.137 1 52.25 153 LEU B O 1
ATOM 2608 N N . ASN B 1 154 ? -7.82 -22.109 6.273 1 54 154 ASN B N 1
ATOM 2609 C CA . ASN B 1 154 ? -7.359 -22.156 4.891 1 54 154 ASN B CA 1
ATOM 2610 C C . ASN B 1 154 ? -6.074 -22.953 4.75 1 54 154 ASN B C 1
ATOM 2612 O O . ASN B 1 154 ? -5.863 -23.625 3.736 1 54 154 ASN B O 1
ATOM 2616 N N . GLN B 1 155 ? -5.234 -22.703 5.738 1 51.5 155 GLN B N 1
ATOM 2617 C CA . GLN B 1 155 ? -4.059 -23.578 5.723 1 51.5 155 GLN B CA 1
ATOM 2618 C C . GLN B 1 155 ? -4.461 -25.047 5.734 1 51.5 155 GLN B C 1
ATOM 2620 O O . GLN B 1 155 ? -3.811 -25.875 5.098 1 51.5 155 GLN B O 1
ATOM 2625 N N . ARG B 1 156 ? -5.504 -25.312 6.402 1 49.34 156 ARG B N 1
ATOM 2626 C CA . ARG B 1 156 ? -5.992 -26.688 6.465 1 49.34 156 ARG B CA 1
ATOM 2627 C C . ARG B 1 156 ? -6.605 -27.109 5.133 1 49.34 156 ARG B C 1
ATOM 2629 O O . ARG B 1 156 ? -6.449 -28.266 4.707 1 49.34 156 ARG B O 1
ATOM 2636 N N . ARG B 1 157 ? -7.262 -26.188 4.613 1 49.38 157 ARG B N 1
ATOM 2637 C CA . ARG B 1 157 ? -7.879 -26.547 3.344 1 49.38 157 ARG B CA 1
ATOM 2638 C C . ARG B 1 157 ? -6.82 -26.812 2.275 1 49.38 157 ARG B C 1
ATOM 2640 O O . ARG B 1 157 ? -6.98 -27.703 1.437 1 49.38 157 ARG B O 1
ATOM 2647 N N . ARG B 1 158 ? -5.828 -26.094 2.406 1 51.28 158 ARG B N 1
ATOM 2648 C CA . ARG B 1 158 ? -4.746 -26.391 1.47 1 51.28 158 ARG B CA 1
ATOM 2649 C C . ARG B 1 158 ? -4.133 -27.766 1.754 1 51.28 158 ARG B C 1
ATOM 2651 O O . ARG B 1 158 ? -3.695 -28.453 0.833 1 51.28 158 ARG B O 1
ATOM 2658 N N . ARG B 1 159 ? -4.219 -28.078 3.014 1 48.59 159 ARG B N 1
ATOM 2659 C CA . ARG B 1 159 ? -3.725 -29.406 3.385 1 48.59 159 ARG B CA 1
ATOM 2660 C C . ARG B 1 159 ? -4.715 -30.5 2.98 1 48.59 159 ARG B C 1
ATOM 2662 O O . ARG B 1 159 ? -4.312 -31.578 2.564 1 48.59 159 ARG B O 1
ATOM 2669 N N . VAL B 1 160 ? -5.922 -30.125 3.223 1 46.28 160 VAL B N 1
ATOM 2670 C CA . VAL B 1 160 ? -6.902 -31.156 2.953 1 46.28 160 VAL B CA 1
ATOM 2671 C C . VAL B 1 160 ? -6.984 -31.422 1.449 1 46.28 160 VAL B C 1
ATOM 2673 O O . VAL B 1 160 ? -7.094 -32.562 1.016 1 46.28 160 VAL B O 1
ATOM 2676 N N . THR B 1 161 ? -6.977 -30.344 0.738 1 43.75 161 THR B N 1
ATOM 2677 C CA . THR B 1 161 ? -7.059 -30.594 -0.697 1 43.75 161 THR B CA 1
ATOM 2678 C C . THR B 1 161 ? -5.816 -31.312 -1.194 1 43.75 161 THR B C 1
ATOM 2680 O O . THR B 1 161 ? -5.883 -32.094 -2.152 1 43.75 161 THR B O 1
ATOM 2683 N N . ALA B 1 162 ? -4.719 -31.219 -0.439 1 43.44 162 ALA B N 1
ATOM 2684 C CA . ALA B 1 162 ? -3.518 -32 -0.727 1 43.44 162 ALA B CA 1
ATOM 2685 C C . ALA B 1 162 ? -3.705 -33.469 -0.332 1 43.44 162 ALA B C 1
ATOM 2687 O O . ALA B 1 162 ? -3.25 -34.375 -1.037 1 43.44 162 ALA B O 1
ATOM 2688 N N . ARG B 1 163 ? -4.469 -33.688 0.678 1 44.25 163 ARG B N 1
ATOM 2689 C CA . ARG B 1 163 ? -4.664 -35.062 1.124 1 44.25 163 ARG B CA 1
ATOM 2690 C C . ARG B 1 163 ? -5.672 -35.812 0.237 1 44.25 163 ARG B C 1
ATOM 2692 O O . ARG B 1 163 ? -5.531 -37 -0.021 1 44.25 163 ARG B O 1
ATOM 2699 N N . ARG B 1 164 ? -6.711 -35.156 -0.157 1 42.62 164 ARG B N 1
ATOM 2700 C CA . ARG B 1 164 ? -7.73 -35.875 -0.907 1 42.62 164 ARG B CA 1
ATOM 2701 C C . ARG B 1 164 ? -7.207 -36.312 -2.271 1 42.62 164 ARG B C 1
ATOM 2703 O O . ARG B 1 164 ? -7.559 -37.375 -2.764 1 42.62 164 ARG B O 1
ATOM 2710 N N . MET B 1 165 ? -6.324 -35.5 -2.775 1 38.5 165 MET B N 1
ATOM 2711 C CA . MET B 1 165 ? -5.812 -35.906 -4.078 1 38.5 165 MET B CA 1
ATOM 2712 C C . MET B 1 165 ? -4.898 -37.125 -3.947 1 38.5 165 MET B C 1
ATOM 2714 O O . MET B 1 165 ? -4.672 -37.844 -4.918 1 38.5 165 MET B O 1
ATOM 2718 N N . HIS B 1 166 ? -4.414 -37.281 -2.758 1 40.12 166 HIS B N 1
ATOM 2719 C CA . HIS B 1 166 ? -3.592 -38.469 -2.555 1 40.12 166 HIS B CA 1
ATOM 2720 C C . HIS B 1 166 ? -4.449 -39.75 -2.479 1 40.12 166 HIS B C 1
ATOM 2722 O O . HIS B 1 166 ? -4.004 -40.812 -2.857 1 40.12 166 HIS B O 1
ATOM 2728 N N . MET B 1 167 ? -5.637 -39.594 -1.986 1 39.97 167 MET B N 1
ATOM 2729 C CA . MET B 1 167 ? -6.371 -40.812 -1.745 1 39.97 167 MET B CA 1
ATOM 2730 C C . MET B 1 167 ? -6.875 -41.406 -3.055 1 39.97 167 MET B C 1
ATOM 2732 O O . MET B 1 167 ? -7.121 -42.625 -3.141 1 39.97 167 MET B O 1
ATOM 2736 N N . ASP B 1 168 ? -7.172 -40.531 -3.994 1 39.12 168 ASP B N 1
ATOM 2737 C CA . ASP B 1 168 ? -7.867 -41.156 -5.121 1 39.12 168 ASP B CA 1
ATOM 2738 C C . ASP B 1 168 ? -6.879 -41.812 -6.074 1 39.12 168 ASP B C 1
ATOM 2740 O O . ASP B 1 168 ? -7.285 -42.531 -7 1 39.12 168 ASP B O 1
ATOM 2744 N N . SER B 1 169 ? -5.582 -41.438 -6 1 38.5 169 SER B N 1
ATOM 2745 C CA . SER B 1 169 ? -4.742 -41.969 -7.074 1 38.5 169 SER B CA 1
ATOM 2746 C C . SER B 1 169 ? -4.355 -43.406 -6.816 1 38.5 169 SER B C 1
ATOM 2748 O O . SER B 1 169 ? -3.752 -44.062 -7.672 1 38.5 169 SER B O 1
ATOM 2750 N N . TRP B 1 170 ? -4.348 -43.812 -5.555 1 36.62 170 TRP B N 1
ATOM 2751 C CA . TRP B 1 170 ? -3.625 -45.094 -5.395 1 36.62 170 TRP B CA 1
ATOM 2752 C C . TRP B 1 170 ? -4.523 -46.281 -5.715 1 36.62 170 TRP B C 1
ATOM 2754 O O . TRP B 1 170 ? -5.195 -46.812 -4.832 1 36.62 170 TRP B O 1
ATOM 2764 N N . ARG B 1 171 ? -5.609 -46.094 -6.488 1 37.44 171 ARG B N 1
ATOM 2765 C CA . ARG B 1 171 ? -6.25 -47.375 -6.695 1 37.44 171 ARG B CA 1
ATOM 2766 C C . ARG B 1 171 ? -5.359 -48.312 -7.512 1 37.44 171 ARG B C 1
ATOM 2768 O O . ARG B 1 171 ? -4.895 -47.938 -8.594 1 37.44 171 ARG B O 1
ATOM 2775 N N . PRO B 1 172 ? -4.633 -49.156 -6.91 1 36.38 172 PRO B N 1
ATOM 2776 C CA . PRO B 1 172 ? -3.895 -50.188 -7.637 1 36.38 172 PRO B CA 1
ATOM 2777 C C . PRO B 1 172 ? -4.703 -50.812 -8.781 1 36.38 172 PRO B C 1
ATOM 2779 O O . PRO B 1 172 ? -5.922 -50.969 -8.664 1 36.38 172 PRO B O 1
ATOM 2782 N N . ARG B 1 173 ? -4.246 -50.688 -10.086 1 30.94 173 ARG B N 1
ATOM 2783 C CA . ARG B 1 173 ? -4.762 -51.594 -11.102 1 30.94 173 ARG B CA 1
ATOM 2784 C C . ARG B 1 173 ? -4.609 -53.031 -10.664 1 30.94 173 ARG B C 1
ATOM 2786 O O . ARG B 1 173 ? -3.646 -53.375 -9.969 1 30.94 173 ARG B O 1
#

Organism: NCBI:txid337451

Foldseek 3Di:
DPPPCVCVLVDDDPDDDAAEDEDEDADQVQLVCCCCVQVNWDWDDDDPPDPFDWTWTDDPRYIYIYGHDNDLVVAPDQDPDWDPVDDAEEDEDPDVPVSVVVCVVVVFDWDWDWDDDPRDIKIWIWGAGPRRHIYIYINDDPPVVVVVVVVVVVVVVSVVVVVVVVPPPPPDD/DPPPCVCVLVDDDPDDDAAEDEDEDADQVQLVCCCCVQVNWDWDDDDPPDPFDWTWTDDPRYIYIYGHDNDLVVAPDQDPDWDPVDDAEEDEDPDVVVSVVVCVVVVFDWDWDWDDDPRDIKIWIWGAGPRRHIYIYINDDPPVVVVVVVVVVVVVVSVVVVVVVVVPPPPPD

InterPro domains:
  IPR004360 Glyoxalase/fosfomycin resistance/dioxygenase domain [PF00903] (18-137)
  IPR029068 Glyoxalase/Bleomycin resistance protein/Dihydroxybiphenyl dioxygenase [G3DSA:3.10.180.10] (4-162)
  IPR029068 Glyoxalase/Bleomycin resistance protein/Dihydroxybiphenyl dioxygenase [SSF54593] (14-139)
  IPR037523 Vicinal oxygen chelate (VOC), core domain [PS51819] (17-140)

Radius of gyration: 22.72 Å; Cα contacts (8 Å, |Δi|>4): 619; chains: 2; bounding box: 52×96×50 Å